Protein AF-A0A8J2AIY0-F1 (afdb_monomer)

Structure (mmCIF, N/CA/C/O backbone):
data_AF-A0A8J2AIY0-F1
#
_entry.id   AF-A0A8J2AIY0-F1
#
loop_
_atom_site.group_PDB
_atom_site.id
_atom_site.type_symbol
_atom_site.label_atom_id
_atom_site.label_alt_id
_atom_site.label_comp_id
_atom_site.label_asym_id
_atom_site.label_entity_id
_atom_site.label_seq_id
_atom_site.pdbx_PDB_ins_code
_atom_site.Cartn_x
_atom_site.Cartn_y
_atom_site.Cartn_z
_atom_site.occupancy
_atom_site.B_iso_or_equiv
_atom_site.auth_seq_id
_atom_site.auth_comp_id
_atom_site.auth_asym_id
_atom_site.auth_atom_id
_atom_site.pdbx_PDB_model_num
ATOM 1 N N . MET A 1 1 ? 32.985 -75.972 -6.608 1.00 43.41 1 MET A N 1
ATOM 2 C CA . MET A 1 1 ? 33.574 -74.713 -6.100 1.00 43.41 1 MET A CA 1
ATOM 3 C C . MET A 1 1 ? 33.118 -73.574 -7.002 1.00 43.41 1 MET A C 1
ATOM 5 O O . MET A 1 1 ? 33.027 -73.795 -8.199 1.00 43.41 1 MET A O 1
ATOM 9 N N . VAL A 1 2 ? 32.890 -72.399 -6.401 1.00 44.28 2 VAL A N 1
ATOM 10 C CA . VAL A 1 2 ? 32.576 -71.080 -6.997 1.00 44.28 2 VAL A CA 1
ATOM 11 C C . VAL A 1 2 ? 31.119 -70.831 -7.421 1.00 44.28 2 VAL A C 1
ATOM 13 O O . VAL A 1 2 ? 30.679 -71.312 -8.455 1.00 44.28 2 VAL A O 1
ATOM 16 N N . SER A 1 3 ? 30.411 -69.999 -6.643 1.00 34.50 3 SER A N 1
ATOM 17 C CA . SER A 1 3 ? 29.589 -68.872 -7.139 1.00 34.50 3 SER A CA 1
ATOM 18 C C . SER A 1 3 ? 29.105 -68.048 -5.929 1.00 34.50 3 SER A C 1
ATOM 20 O O . SER A 1 3 ? 28.276 -68.504 -5.152 1.00 34.50 3 SER A O 1
ATOM 22 N N . ALA A 1 4 ? 29.845 -67.009 -5.534 1.00 47.31 4 ALA A N 1
ATOM 23 C CA . ALA A 1 4 ? 29.603 -65.603 -5.887 1.00 47.31 4 ALA A CA 1
ATOM 24 C C . ALA A 1 4 ? 28.388 -64.983 -5.160 1.00 47.31 4 ALA A C 1
ATOM 26 O O . ALA A 1 4 ? 27.269 -64.937 -5.665 1.00 47.31 4 ALA A O 1
ATOM 27 N N . THR A 1 5 ? 28.639 -64.449 -3.963 1.00 46.16 5 THR A N 1
ATOM 28 C CA . THR A 1 5 ? 27.729 -63.575 -3.213 1.00 46.16 5 THR A CA 1
ATOM 29 C C . THR A 1 5 ? 27.631 -62.208 -3.897 1.00 46.16 5 THR A C 1
ATOM 31 O O . THR A 1 5 ? 28.577 -61.419 -3.890 1.00 46.16 5 THR A O 1
ATOM 34 N N . LYS A 1 6 ? 26.473 -61.899 -4.493 1.00 47.19 6 LYS A N 1
ATOM 35 C CA . LYS A 1 6 ? 26.158 -60.551 -4.988 1.00 47.19 6 LYS A CA 1
ATOM 36 C C . LYS A 1 6 ? 25.891 -59.621 -3.802 1.00 47.19 6 LYS A C 1
ATOM 38 O O . LYS A 1 6 ? 24.901 -59.781 -3.096 1.00 47.19 6 LYS A O 1
ATOM 43 N N . LYS A 1 7 ? 26.770 -58.637 -3.602 1.00 51.12 7 LYS A N 1
ATOM 44 C CA . LYS A 1 7 ? 26.517 -57.484 -2.730 1.00 51.12 7 LYS A CA 1
ATOM 45 C C . LYS A 1 7 ? 25.461 -56.597 -3.394 1.00 51.12 7 LYS A C 1
ATOM 47 O O . LYS A 1 7 ? 25.691 -56.095 -4.492 1.00 51.12 7 LYS A O 1
ATOM 52 N N . LEU A 1 8 ? 24.316 -56.422 -2.740 1.00 44.59 8 LEU A N 1
ATOM 53 C CA . LEU A 1 8 ? 23.310 -55.441 -3.134 1.00 44.59 8 LEU A CA 1
ATOM 54 C C . LEU A 1 8 ? 23.783 -54.059 -2.656 1.00 44.59 8 LEU A C 1
ATOM 56 O O . LEU A 1 8 ? 23.955 -53.841 -1.459 1.00 44.59 8 LEU A O 1
ATOM 60 N N . VAL A 1 9 ? 24.035 -53.147 -3.590 1.00 45.91 9 VAL A N 1
ATOM 61 C CA . VAL A 1 9 ? 24.311 -51.736 -3.300 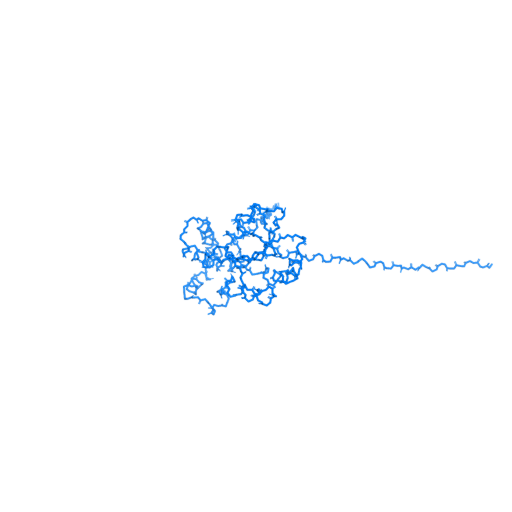1.00 45.91 9 VAL A CA 1
ATOM 62 C C . VAL A 1 9 ? 22.964 -51.023 -3.211 1.00 45.91 9 VAL A C 1
ATOM 64 O O . VAL A 1 9 ? 22.227 -50.977 -4.192 1.00 45.91 9 VAL A O 1
ATOM 67 N N . VAL A 1 10 ? 22.628 -50.491 -2.035 1.00 42.53 10 VAL A N 1
ATOM 68 C CA . VAL A 1 10 ? 21.459 -49.622 -1.849 1.00 42.53 10 VAL A CA 1
ATOM 69 C C . VAL A 1 10 ? 21.849 -48.219 -2.307 1.00 42.53 10 VAL A C 1
ATOM 71 O O . VAL A 1 10 ? 22.627 -47.539 -1.642 1.00 42.53 10 VAL A O 1
ATOM 74 N N . ALA A 1 11 ? 21.337 -47.793 -3.460 1.00 48.00 11 ALA A N 1
ATOM 75 C CA . ALA A 1 11 ? 21.406 -46.403 -3.888 1.00 48.00 11 ALA A CA 1
ATOM 76 C C . ALA A 1 11 ? 20.259 -45.633 -3.219 1.00 48.00 11 ALA A C 1
ATOM 78 O O . ALA A 1 11 ? 19.098 -45.800 -3.584 1.00 48.00 11 ALA A O 1
ATOM 79 N N . ALA A 1 12 ? 20.576 -44.814 -2.216 1.00 49.78 12 ALA A N 1
ATOM 80 C CA . ALA A 1 12 ? 19.629 -43.864 -1.648 1.00 49.78 12 ALA A CA 1
ATOM 81 C C . ALA A 1 12 ? 19.537 -42.646 -2.579 1.00 49.78 12 ALA A C 1
ATOM 83 O O . ALA A 1 12 ? 20.441 -41.812 -2.629 1.00 49.78 12 ALA A O 1
ATOM 84 N N . SER A 1 13 ? 18.461 -42.566 -3.356 1.00 52.53 13 SER A N 1
ATOM 85 C CA . SER A 1 13 ? 18.127 -41.394 -4.162 1.00 52.53 13 SER A CA 1
ATOM 86 C C . SER A 1 13 ? 17.610 -40.290 -3.238 1.00 52.53 13 SER A C 1
ATOM 88 O O . SER A 1 13 ? 16.494 -40.372 -2.732 1.00 52.53 13 SER A O 1
ATOM 90 N N . ALA A 1 14 ? 18.419 -39.259 -2.996 1.00 54.50 14 ALA A N 1
ATOM 91 C CA . ALA A 1 14 ? 17.950 -38.046 -2.340 1.00 54.50 14 ALA A CA 1
ATOM 92 C C . ALA A 1 14 ? 17.051 -37.273 -3.317 1.00 54.50 14 ALA A C 1
ATOM 94 O O . ALA A 1 14 ? 17.535 -36.640 -4.255 1.00 54.50 14 ALA A O 1
ATOM 95 N N . ALA A 1 15 ? 15.736 -37.347 -3.115 1.00 51.09 15 ALA A N 1
ATOM 96 C CA . ALA A 1 15 ? 14.801 -36.433 -3.750 1.00 51.09 15 ALA A CA 1
ATOM 97 C C . ALA A 1 15 ? 14.980 -35.047 -3.112 1.00 51.09 15 ALA A C 1
ATOM 99 O O . ALA A 1 15 ? 14.615 -34.830 -1.957 1.00 51.09 15 ALA A O 1
ATOM 100 N N . LEU A 1 16 ? 15.575 -34.113 -3.856 1.00 49.25 16 LEU A N 1
ATOM 101 C CA . LEU A 1 16 ? 15.538 -32.691 -3.529 1.00 49.25 16 LEU A CA 1
ATOM 102 C C . LEU A 1 16 ? 14.095 -32.216 -3.716 1.00 49.25 16 LEU A C 1
ATOM 104 O O . LEU A 1 16 ? 13.667 -31.933 -4.833 1.00 49.25 16 LEU A O 1
ATOM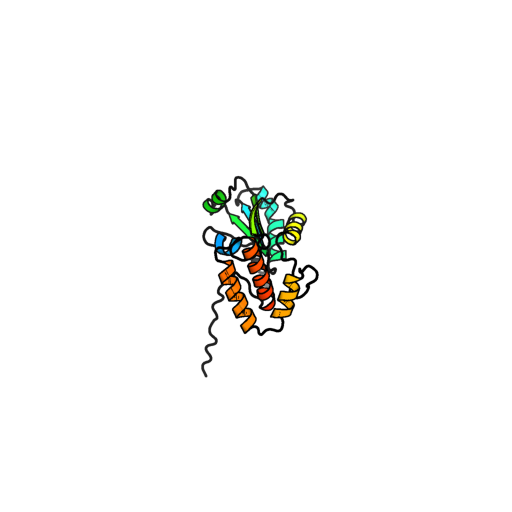 108 N N . ALA A 1 17 ? 13.333 -32.164 -2.624 1.00 49.56 17 ALA A N 1
ATOM 109 C CA . ALA A 1 17 ? 12.074 -31.440 -2.597 1.00 49.56 17 ALA A CA 1
ATOM 110 C C . ALA A 1 17 ? 12.389 -29.957 -2.831 1.00 49.56 17 ALA A C 1
ATOM 112 O O . ALA A 1 17 ? 12.989 -29.294 -1.984 1.00 49.56 17 ALA A O 1
ATOM 113 N N . SER A 1 18 ? 12.033 -29.444 -4.007 1.00 47.66 18 SER A N 1
ATOM 114 C CA . SER A 1 18 ? 12.018 -28.011 -4.264 1.00 47.66 18 SER A CA 1
ATOM 115 C C . SER A 1 18 ? 11.031 -27.372 -3.293 1.00 47.66 18 SER A C 1
ATOM 117 O O . SER A 1 18 ? 9.820 -27.538 -3.439 1.00 47.66 18 SER A O 1
ATOM 119 N N . LEU A 1 19 ? 11.547 -26.655 -2.296 1.00 46.84 19 LEU A N 1
ATOM 120 C CA . LEU A 1 19 ? 10.766 -25.704 -1.518 1.00 46.84 19 LEU A CA 1
ATOM 121 C C . LEU A 1 19 ? 10.363 -24.586 -2.481 1.00 46.84 19 LEU A C 1
ATOM 123 O O . LEU A 1 19 ? 11.122 -23.648 -2.714 1.00 46.84 19 LEU A O 1
ATOM 127 N N . ALA A 1 20 ? 9.198 -24.726 -3.106 1.00 45.56 20 ALA A N 1
ATOM 128 C CA . ALA A 1 20 ? 8.522 -23.593 -3.702 1.00 45.56 20 ALA A CA 1
ATOM 129 C C . ALA A 1 20 ? 8.143 -22.671 -2.539 1.00 45.56 20 ALA A C 1
ATOM 131 O O . ALA A 1 20 ? 7.208 -22.957 -1.791 1.00 45.56 20 ALA A O 1
ATOM 132 N N . SER A 1 21 ? 8.932 -21.620 -2.324 1.00 46.06 21 SER A N 1
ATOM 133 C CA . SER A 1 21 ? 8.530 -20.514 -1.464 1.00 46.06 21 SER A CA 1
ATOM 134 C C . SER A 1 21 ? 7.188 -20.005 -1.980 1.00 46.06 21 SER A C 1
ATOM 136 O O . SER A 1 21 ? 7.061 -19.742 -3.175 1.00 46.06 21 SER A O 1
ATOM 138 N N . ALA A 1 22 ? 6.185 -19.915 -1.106 1.00 55.12 22 ALA A N 1
ATOM 139 C CA . ALA A 1 22 ? 4.960 -19.200 -1.431 1.00 55.12 22 ALA A CA 1
ATOM 140 C C . ALA A 1 22 ? 5.354 -17.797 -1.914 1.00 55.12 22 ALA A C 1
ATOM 142 O O . ALA A 1 22 ? 6.121 -17.118 -1.230 1.00 55.12 22 ALA A O 1
ATOM 143 N N . ASP A 1 23 ? 4.910 -17.410 -3.110 1.00 78.06 23 ASP A N 1
ATOM 144 C CA . ASP A 1 23 ? 5.199 -16.086 -3.649 1.00 78.06 23 ASP A CA 1
ATOM 145 C C . ASP A 1 23 ? 4.463 -15.056 -2.780 1.00 78.06 23 ASP A C 1
ATOM 147 O O . ASP A 1 23 ? 3.233 -15.005 -2.768 1.00 78.06 23 ASP A O 1
ATOM 151 N N . SER A 1 24 ? 5.209 -14.308 -1.962 1.00 91.25 24 SER A N 1
ATOM 152 C CA . SER A 1 24 ? 4.646 -13.289 -1.065 1.00 91.25 24 SER A CA 1
ATOM 153 C C . SER A 1 24 ? 4.208 -12.032 -1.824 1.00 91.25 24 SER A C 1
ATOM 155 O O . SER A 1 24 ? 3.567 -11.156 -1.239 1.00 91.25 24 SER A O 1
ATOM 157 N N . VAL A 1 25 ? 4.566 -11.908 -3.108 1.00 95.19 25 VAL A N 1
ATOM 158 C CA . VAL A 1 25 ? 4.174 -10.782 -3.957 1.00 95.19 25 VAL A CA 1
ATOM 159 C C . VAL A 1 25 ? 2.740 -10.988 -4.435 1.00 95.19 25 VAL A C 1
ATOM 161 O O . VAL A 1 25 ? 2.407 -11.997 -5.050 1.00 95.19 25 VAL A O 1
ATOM 164 N N . ALA A 1 26 ? 1.877 -10.001 -4.202 1.00 95.12 26 ALA A N 1
ATOM 165 C CA . ALA A 1 26 ? 0.532 -10.035 -4.761 1.00 95.12 26 ALA A CA 1
ATOM 166 C C . ALA A 1 26 ? 0.559 -9.699 -6.261 1.00 95.12 26 ALA A C 1
ATOM 168 O O . ALA A 1 26 ? 0.996 -8.615 -6.653 1.00 95.12 26 ALA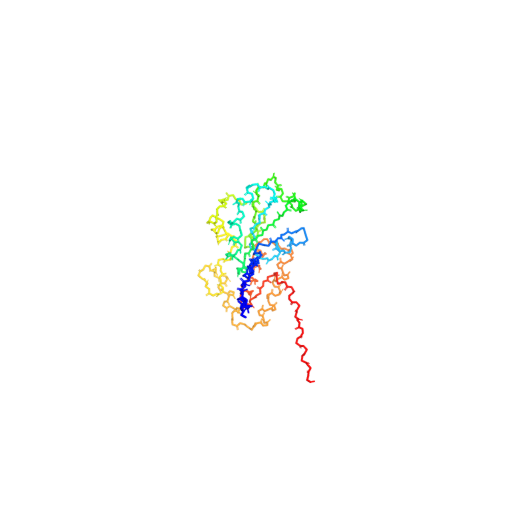 A O 1
ATOM 169 N N . HIS A 1 27 ? 0.051 -10.601 -7.098 1.00 96.50 27 HIS A N 1
ATOM 170 C CA . HIS A 1 27 ? -0.066 -10.370 -8.537 1.00 96.50 27 HIS A CA 1
ATOM 171 C C . HIS A 1 27 ? -1.411 -9.720 -8.864 1.00 96.50 27 HIS A C 1
ATOM 173 O O . HIS A 1 27 ? -2.482 -10.317 -8.710 1.00 96.50 27 HIS A O 1
ATOM 179 N N . LEU A 1 28 ? -1.358 -8.472 -9.316 1.00 96.44 28 LEU A N 1
ATOM 180 C CA . LEU A 1 28 ? -2.536 -7.690 -9.646 1.00 96.44 28 LEU A CA 1
ATOM 181 C C . LEU A 1 28 ? -2.867 -7.813 -11.134 1.00 96.44 28 LEU A C 1
ATOM 183 O O . LEU A 1 28 ? -2.022 -7.656 -12.012 1.00 96.44 28 LEU A O 1
ATOM 187 N N . THR A 1 29 ? -4.147 -8.031 -11.385 1.00 96.31 29 THR A N 1
ATOM 188 C CA . THR A 1 29 ? -4.800 -8.156 -12.685 1.00 96.31 29 THR A CA 1
ATOM 189 C C . THR A 1 29 ? -5.881 -7.095 -12.809 1.00 96.31 29 THR A C 1
ATOM 191 O O . THR A 1 29 ? -6.314 -6.504 -11.814 1.00 96.31 29 THR A O 1
ATOM 194 N N . GLN A 1 30 ? -6.409 -6.886 -14.012 1.00 93.69 30 GLN A N 1
ATOM 195 C CA . GLN A 1 30 ? -7.549 -5.996 -14.213 1.00 93.69 30 GLN A CA 1
ATOM 196 C C . GLN A 1 30 ? -8.744 -6.335 -13.299 1.00 93.69 30 GLN A C 1
ATOM 198 O O . GLN A 1 30 ? -9.456 -5.427 -12.863 1.00 93.69 30 GLN A O 1
ATOM 203 N N . ALA A 1 31 ? -8.948 -7.616 -12.977 1.00 93.56 31 ALA A N 1
ATOM 204 C CA . ALA A 1 31 ? -10.077 -8.081 -12.176 1.00 93.56 31 ALA A CA 1
ATOM 205 C C . ALA A 1 31 ? -9.932 -7.780 -10.674 1.00 93.56 31 ALA A C 1
ATOM 207 O O . ALA A 1 31 ? -10.921 -7.428 -10.026 1.00 93.56 31 ALA A O 1
ATOM 208 N N . ASN A 1 32 ? -8.725 -7.894 -10.107 1.00 93.81 32 ASN A N 1
ATOM 209 C CA . ASN A 1 32 ? -8.514 -7.740 -8.661 1.00 93.81 32 ASN A CA 1
ATOM 210 C C . ASN A 1 32 ? -7.885 -6.398 -8.254 1.00 93.81 32 ASN A C 1
ATOM 212 O O . ASN A 1 32 ? -7.997 -6.030 -7.084 1.00 93.81 32 ASN A O 1
ATOM 216 N N . PHE A 1 33 ? -7.308 -5.627 -9.187 1.00 93.31 33 PHE A N 1
ATOM 217 C CA . PHE A 1 33 ? -6.559 -4.401 -8.884 1.00 93.31 33 PHE A CA 1
ATOM 218 C C . PHE A 1 33 ? -7.341 -3.442 -7.981 1.00 93.31 33 PHE A C 1
ATOM 220 O O . PHE A 1 33 ? -6.843 -2.952 -6.969 1.00 93.31 33 PHE A O 1
ATOM 227 N N . GLU A 1 34 ? -8.602 -3.181 -8.323 1.00 89.06 34 GLU A N 1
ATOM 228 C CA . GLU A 1 34 ? -9.435 -2.249 -7.565 1.00 89.06 34 GLU A CA 1
ATOM 229 C C . GLU A 1 34 ? -9.733 -2.769 -6.149 1.00 89.06 34 GLU A C 1
ATOM 231 O O . GLU A 1 34 ? -9.723 -1.996 -5.192 1.00 89.06 34 GLU A O 1
ATOM 236 N N . LYS A 1 35 ? -9.979 -4.077 -6.001 1.00 89.19 35 LYS A N 1
ATOM 237 C CA . LYS A 1 35 ? -10.275 -4.717 -4.711 1.00 89.19 35 LYS A CA 1
ATOM 238 C C . LYS A 1 35 ? -9.039 -4.721 -3.810 1.00 89.19 35 LYS A C 1
ATOM 240 O O . LYS A 1 35 ? -9.127 -4.307 -2.656 1.00 89.19 35 LYS A O 1
ATOM 245 N N . GLU A 1 36 ? -7.905 -5.163 -4.339 1.00 89.69 36 GLU A N 1
ATOM 246 C CA . GLU A 1 36 ? -6.700 -5.449 -3.558 1.00 89.69 36 GLU A CA 1
ATOM 247 C C . GLU A 1 36 ? -5.801 -4.225 -3.367 1.00 89.69 36 GLU A C 1
ATOM 249 O O . GLU A 1 36 ? -5.332 -3.984 -2.259 1.00 89.69 36 GLU A O 1
ATOM 254 N N . ALA A 1 37 ? -5.596 -3.397 -4.393 1.00 89.38 37 ALA A N 1
ATOM 255 C CA . ALA A 1 37 ? -4.708 -2.240 -4.275 1.00 89.38 37 ALA A CA 1
ATOM 256 C C . ALA A 1 37 ? -5.422 -0.981 -3.768 1.00 89.38 37 ALA A C 1
ATOM 258 O O . ALA A 1 37 ? -4.848 -0.225 -2.990 1.00 89.38 37 ALA A O 1
ATOM 259 N N . MET A 1 38 ? -6.666 -0.743 -4.200 1.00 84.56 38 MET A N 1
ATOM 260 C CA . MET A 1 38 ? -7.347 0.544 -3.968 1.00 84.56 38 MET A CA 1
ATOM 261 C C . MET A 1 38 ? -8.372 0.505 -2.830 1.00 84.56 38 MET A C 1
ATOM 263 O O . MET A 1 38 ? -8.622 1.520 -2.175 1.00 84.56 38 MET A O 1
ATOM 267 N N . LYS A 1 39 ? -9.004 -0.652 -2.608 1.00 84.00 39 LYS A N 1
ATOM 268 C CA . LYS A 1 39 ? -10.109 -0.829 -1.650 1.00 84.00 39 LYS A CA 1
ATOM 269 C C . LYS A 1 39 ? -9.750 -1.685 -0.440 1.00 84.00 39 LYS A C 1
ATOM 271 O O . LYS A 1 39 ? -10.593 -1.869 0.433 1.00 84.00 39 LYS A O 1
ATOM 276 N N . SER A 1 40 ? -8.508 -2.149 -0.352 1.00 85.31 40 SER A N 1
ATOM 277 C CA . SER A 1 40 ? -8.030 -2.970 0.760 1.00 85.31 40 SER A CA 1
ATOM 278 C C . SER A 1 40 ? -7.839 -2.225 2.069 1.00 85.31 40 SER A C 1
ATOM 280 O O . SER A 1 40 ? -7.670 -2.853 3.110 1.00 85.31 40 SER A O 1
ATOM 282 N N . GLY A 1 41 ? -7.813 -0.892 2.020 1.00 83.00 41 GLY A N 1
ATOM 283 C CA . GLY A 1 41 ? -7.428 -0.073 3.164 1.00 83.00 41 GLY A CA 1
ATOM 284 C C . GLY A 1 41 ? -5.944 -0.193 3.530 1.00 83.00 41 GLY A C 1
ATOM 285 O O . GLY A 1 41 ? -5.538 0.411 4.518 1.00 83.00 41 GLY A O 1
ATOM 286 N N . LYS A 1 42 ? -5.142 -0.925 2.744 1.00 89.38 42 LYS A N 1
ATOM 287 C CA . LYS A 1 42 ? -3.692 -1.060 2.915 1.00 89.38 42 LYS A CA 1
ATOM 288 C C . LYS A 1 42 ? -2.954 -0.004 2.101 1.00 89.38 42 LYS A C 1
ATOM 290 O O . LYS A 1 42 ? -3.385 0.341 1.002 1.00 89.38 42 LYS A O 1
ATOM 295 N N . GLY A 1 43 ? -1.827 0.487 2.603 1.00 92.69 43 GLY A N 1
ATOM 296 C CA . GLY A 1 43 ? -0.847 1.171 1.770 1.00 92.69 43 GLY A CA 1
ATOM 297 C C . GLY A 1 43 ? -0.221 0.173 0.795 1.00 92.69 43 GLY A C 1
ATOM 298 O O . GLY A 1 43 ? 0.265 -0.870 1.218 1.00 92.69 43 GLY A O 1
ATOM 299 N N . ALA A 1 44 ? -0.236 0.465 -0.502 1.00 95.50 44 ALA A N 1
ATOM 300 C CA . ALA A 1 44 ? 0.284 -0.436 -1.526 1.00 95.50 44 ALA A CA 1
ATOM 301 C C . ALA A 1 44 ? 1.531 0.142 -2.196 1.00 95.50 44 ALA A C 1
ATOM 303 O O . ALA A 1 44 ? 1.548 1.322 -2.546 1.00 95.50 44 ALA A O 1
ATOM 304 N N . LEU A 1 45 ? 2.544 -0.691 -2.429 1.00 97.56 45 LEU A N 1
ATOM 305 C CA . LEU A 1 45 ? 3.659 -0.404 -3.327 1.00 97.56 45 LEU A CA 1
ATOM 306 C C . LEU A 1 45 ? 3.611 -1.402 -4.487 1.00 97.56 45 LEU A C 1
ATOM 308 O O . LEU A 1 45 ? 3.663 -2.612 -4.274 1.00 97.56 45 LEU A O 1
ATOM 312 N N . ILE A 1 46 ? 3.481 -0.890 -5.709 1.00 97.94 46 ILE A N 1
ATOM 313 C CA . ILE A 1 46 ? 3.153 -1.679 -6.898 1.00 97.94 46 ILE A CA 1
ATOM 314 C C . ILE A 1 46 ? 4.256 -1.530 -7.942 1.00 97.94 46 ILE A C 1
ATOM 316 O O . ILE A 1 46 ? 4.597 -0.413 -8.346 1.00 97.94 46 ILE A O 1
ATOM 320 N N . LYS A 1 47 ? 4.790 -2.662 -8.405 1.00 97.88 47 LYS A N 1
ATOM 321 C CA . LYS A 1 47 ? 5.769 -2.748 -9.494 1.00 97.88 47 LYS A CA 1
ATOM 322 C C . LYS A 1 47 ? 5.072 -3.094 -10.805 1.00 97.88 47 LYS A C 1
ATOM 324 O O . LYS A 1 47 ? 4.615 -4.213 -10.994 1.00 97.88 47 LYS A O 1
ATOM 329 N N . PHE A 1 48 ? 5.078 -2.166 -11.750 1.00 98.19 48 PHE A N 1
ATOM 330 C CA . PHE A 1 48 ? 4.660 -2.411 -13.128 1.00 98.19 48 PHE A CA 1
ATOM 331 C C . PHE A 1 48 ? 5.869 -2.874 -13.941 1.00 98.19 48 PHE A C 1
ATOM 333 O O . PHE A 1 48 ? 6.891 -2.174 -13.990 1.00 98.19 48 PHE A O 1
ATOM 340 N N . PHE A 1 49 ? 5.790 -4.063 -14.536 1.00 98.00 49 PHE A N 1
ATOM 341 C CA . PHE A 1 49 ? 6.942 -4.713 -15.159 1.00 98.00 49 PHE A CA 1
ATOM 342 C C . PHE A 1 49 ? 6.599 -5.452 -16.455 1.00 98.00 49 PHE A C 1
ATOM 344 O O . PHE A 1 49 ? 5.440 -5.610 -16.819 1.00 98.00 49 PHE A O 1
ATOM 351 N N . ALA A 1 50 ? 7.652 -5.916 -17.131 1.00 97.06 50 ALA A N 1
ATOM 352 C CA . ALA A 1 50 ? 7.575 -6.908 -18.194 1.00 97.06 50 ALA A CA 1
ATOM 353 C C . ALA A 1 50 ? 8.615 -8.016 -17.931 1.00 97.06 50 ALA A C 1
ATOM 355 O O . ALA A 1 50 ? 9.741 -7.702 -17.517 1.00 97.06 50 ALA A O 1
ATOM 356 N N . PRO A 1 51 ? 8.304 -9.300 -18.186 1.00 94.31 51 PRO A N 1
ATOM 357 C CA . PRO A 1 51 ? 9.136 -10.437 -17.777 1.00 94.31 51 PRO A CA 1
ATOM 358 C C . PRO A 1 51 ? 10.489 -10.503 -18.499 1.00 94.31 51 PRO A C 1
ATOM 360 O O . PRO A 1 51 ? 11.455 -11.078 -17.995 1.00 94.31 51 PRO A O 1
ATOM 363 N N . TRP A 1 52 ? 10.601 -9.888 -19.676 1.00 93.81 52 TRP A N 1
ATOM 364 C CA . TRP A 1 52 ? 11.837 -9.821 -20.457 1.00 93.81 52 TRP A CA 1
ATOM 365 C C . TRP A 1 52 ? 12.741 -8.637 -20.077 1.00 93.81 52 TRP A C 1
ATOM 367 O O . TRP A 1 52 ? 13.906 -8.618 -20.473 1.00 93.81 52 TRP A O 1
ATOM 377 N N . CYS A 1 53 ? 12.262 -7.672 -19.287 1.00 95.44 53 CYS A N 1
ATOM 378 C CA . CYS A 1 53 ? 13.015 -6.462 -18.957 1.00 95.44 53 CYS A CA 1
ATOM 379 C C . CYS A 1 53 ? 14.184 -6.749 -17.996 1.00 95.44 53 CYS A C 1
ATOM 381 O O . CYS A 1 53 ? 13.990 -7.210 -16.869 1.00 95.44 53 CYS A O 1
ATOM 383 N N . GLY A 1 54 ? 15.410 -6.418 -18.415 1.00 95.94 54 GLY A N 1
ATOM 384 C CA . GLY A 1 54 ? 16.623 -6.618 -17.611 1.00 95.94 54 GLY A CA 1
ATOM 385 C C . GLY A 1 54 ? 16.606 -5.870 -16.272 1.00 95.94 54 GLY A C 1
ATOM 386 O O . GLY A 1 54 ? 16.936 -6.453 -15.242 1.00 95.94 54 GLY A O 1
ATOM 387 N N . HIS A 1 55 ? 16.142 -4.615 -16.252 1.00 95.06 55 HIS A N 1
ATOM 388 C CA . HIS A 1 55 ? 16.032 -3.833 -15.014 1.00 95.06 55 HIS A CA 1
ATOM 389 C C . HIS A 1 55 ? 14.980 -4.395 -14.045 1.00 95.06 55 HIS A C 1
ATOM 391 O O . HIS A 1 55 ? 15.163 -4.317 -12.833 1.00 95.06 55 HIS A O 1
ATOM 397 N N . CYS A 1 56 ? 13.899 -4.997 -14.554 1.00 95.75 56 CYS A N 1
ATOM 398 C CA . CYS A 1 56 ? 12.912 -5.683 -13.717 1.00 95.75 56 CYS A CA 1
ATOM 399 C C . CYS A 1 56 ? 13.511 -6.931 -13.065 1.00 95.75 56 CYS A C 1
ATOM 401 O O . CYS A 1 56 ? 13.337 -7.141 -11.867 1.00 95.75 56 CYS A O 1
ATOM 403 N N . LYS A 1 57 ? 14.267 -7.724 -13.835 1.00 95.69 57 LYS A N 1
ATOM 404 C CA . LYS A 1 57 ? 14.970 -8.905 -13.315 1.00 95.69 57 LYS A CA 1
ATOM 405 C C . LYS A 1 57 ? 15.987 -8.533 -12.237 1.00 95.69 57 LYS A C 1
ATOM 407 O O . LYS A 1 57 ? 16.077 -9.234 -11.240 1.00 95.69 57 LYS A O 1
ATOM 412 N N . ALA A 1 58 ? 16.700 -7.419 -12.410 1.00 96.12 58 ALA A N 1
ATOM 413 C CA . ALA A 1 58 ? 17.648 -6.919 -11.414 1.00 96.12 58 ALA A CA 1
ATOM 414 C C . ALA A 1 58 ? 16.967 -6.463 -10.108 1.00 96.12 58 ALA A C 1
ATOM 416 O O . ALA A 1 58 ? 17.531 -6.645 -9.035 1.00 96.12 58 ALA A O 1
ATOM 417 N N . LEU A 1 59 ? 15.755 -5.900 -10.188 1.00 96.50 59 LEU A N 1
ATOM 418 C CA . LEU A 1 59 ? 14.977 -5.466 -9.022 1.00 96.50 59 LEU A CA 1
ATOM 419 C C . LEU A 1 59 ? 14.322 -6.630 -8.262 1.00 96.50 59 LEU A C 1
ATOM 421 O O . LEU A 1 59 ? 14.108 -6.531 -7.055 1.00 96.50 59 LEU A O 1
ATOM 425 N N . ARG A 1 60 ? 13.994 -7.727 -8.953 1.00 94.94 60 ARG A N 1
ATOM 426 C CA . ARG A 1 60 ? 13.223 -8.848 -8.397 1.00 94.94 60 ARG A CA 1
ATOM 427 C C . ARG A 1 60 ? 13.729 -9.352 -7.033 1.00 94.94 60 ARG A C 1
ATOM 429 O O . ARG A 1 60 ? 12.902 -9.426 -6.137 1.00 94.94 60 ARG A O 1
ATOM 436 N N . PRO A 1 61 ? 15.033 -9.608 -6.799 1.00 95.44 61 PRO A N 1
ATOM 437 C CA . PRO A 1 61 ? 15.482 -10.119 -5.500 1.00 95.44 61 PRO A CA 1
ATOM 438 C C . PRO A 1 61 ? 15.164 -9.184 -4.326 1.00 95.44 61 PRO A C 1
ATOM 440 O O . PRO A 1 61 ? 14.782 -9.643 -3.254 1.00 95.44 61 PRO A O 1
ATOM 443 N N . ALA A 1 62 ? 15.296 -7.868 -4.526 1.00 96.19 62 ALA A N 1
ATOM 444 C CA . ALA A 1 62 ? 14.939 -6.884 -3.507 1.00 96.19 62 ALA A CA 1
ATOM 445 C C . ALA A 1 62 ? 13.417 -6.780 -3.332 1.00 96.19 62 ALA A C 1
ATOM 447 O O . ALA A 1 62 ? 12.944 -6.585 -2.216 1.00 96.19 62 ALA A O 1
ATOM 448 N N . TRP A 1 63 ? 12.658 -6.934 -4.420 1.00 97.44 63 TRP A N 1
ATOM 449 C CA . TRP A 1 63 ? 11.197 -6.899 -4.405 1.00 97.44 63 TRP A CA 1
ATOM 450 C C . TRP A 1 63 ? 10.584 -8.090 -3.666 1.00 97.44 63 TRP A C 1
ATOM 452 O O . TRP A 1 63 ? 9.730 -7.900 -2.806 1.00 97.44 63 TRP A O 1
ATOM 462 N N . ASP A 1 64 ? 11.056 -9.298 -3.968 1.00 95.94 64 ASP A N 1
ATOM 463 C CA . ASP A 1 64 ? 10.564 -10.539 -3.369 1.00 95.94 64 ASP A CA 1
ATOM 464 C C . ASP A 1 64 ? 10.871 -10.535 -1.861 1.00 95.94 64 ASP A C 1
ATOM 466 O O . ASP A 1 64 ? 9.991 -10.782 -1.038 1.00 95.94 64 ASP A O 1
ATOM 470 N N . LYS A 1 65 ? 12.087 -10.107 -1.481 1.00 95.62 65 LYS A N 1
ATOM 471 C CA . LYS A 1 65 ? 12.453 -9.910 -0.073 1.00 95.62 65 LYS A CA 1
ATOM 472 C C . LYS A 1 65 ? 11.568 -8.874 0.626 1.00 95.62 65 LYS A C 1
ATOM 474 O O . LYS A 1 65 ? 11.165 -9.088 1.765 1.00 95.62 65 LYS A O 1
ATOM 479 N N . LEU A 1 66 ? 11.277 -7.752 -0.032 1.00 96.62 66 LEU A N 1
ATOM 480 C CA . LEU A 1 66 ? 10.398 -6.727 0.525 1.00 96.62 66 LEU A CA 1
ATOM 481 C C . LEU A 1 66 ? 8.996 -7.294 0.780 1.00 96.62 66 LEU A C 1
ATOM 483 O O . LEU A 1 66 ? 8.432 -7.071 1.845 1.00 96.62 66 LEU A O 1
ATOM 487 N N . ALA A 1 67 ? 8.441 -8.046 -0.170 1.00 96.44 67 ALA A N 1
ATOM 488 C CA . ALA A 1 67 ? 7.146 -8.689 0.009 1.00 96.44 67 ALA A CA 1
ATOM 489 C C . ALA A 1 67 ? 7.160 -9.676 1.185 1.00 96.44 67 ALA A C 1
ATOM 491 O O . ALA A 1 67 ? 6.251 -9.650 2.013 1.00 96.44 67 ALA A O 1
ATOM 492 N N . ASP A 1 68 ? 8.221 -10.473 1.324 1.00 95.06 68 ASP A N 1
ATOM 493 C CA . ASP A 1 68 ? 8.401 -11.376 2.464 1.00 95.06 68 ASP A CA 1
ATOM 494 C C . ASP A 1 68 ? 8.459 -10.650 3.814 1.00 95.06 68 ASP A C 1
ATOM 496 O O . ASP A 1 68 ? 7.850 -11.112 4.782 1.00 95.06 68 ASP A O 1
ATOM 500 N N . ASP A 1 69 ? 9.166 -9.520 3.882 1.00 93.50 69 ASP A N 1
ATOM 501 C CA . ASP A 1 69 ? 9.330 -8.739 5.112 1.00 93.50 69 ASP A CA 1
ATOM 502 C C . ASP A 1 69 ? 7.996 -8.097 5.568 1.00 93.50 69 ASP A C 1
ATOM 504 O O . ASP A 1 69 ? 7.799 -7.882 6.765 1.00 93.50 69 ASP A O 1
ATOM 508 N N . PHE A 1 70 ? 7.057 -7.839 4.643 1.00 92.56 70 PHE A N 1
ATOM 509 C CA . PHE A 1 70 ? 5.762 -7.192 4.919 1.00 92.56 70 PHE A CA 1
ATOM 510 C C . PHE A 1 70 ? 4.530 -8.099 4.778 1.00 92.56 70 PHE A C 1
ATOM 512 O O . PHE A 1 70 ? 3.417 -7.638 5.017 1.00 92.56 70 PHE A O 1
ATOM 519 N N . LYS A 1 71 ? 4.678 -9.388 4.454 1.00 88.81 71 LYS A N 1
ATOM 520 C CA . LYS A 1 71 ? 3.533 -10.294 4.211 1.00 88.81 71 LYS A CA 1
ATOM 521 C C . LYS A 1 71 ? 2.547 -10.419 5.376 1.00 88.81 71 LYS A C 1
ATOM 523 O O . LYS A 1 71 ? 1.363 -10.658 5.163 1.00 88.81 71 LYS A O 1
ATOM 528 N N . ASN A 1 72 ? 3.040 -10.253 6.604 1.00 84.81 72 ASN A N 1
ATOM 529 C CA . ASN A 1 72 ? 2.240 -10.327 7.828 1.00 84.81 72 ASN A CA 1
ATOM 530 C C . ASN A 1 72 ? 1.790 -8.945 8.331 1.00 84.81 72 ASN A C 1
ATOM 532 O O . ASN A 1 72 ? 1.141 -8.864 9.373 1.00 84.81 72 ASN A O 1
ATOM 536 N N . ASP A 1 73 ? 2.150 -7.862 7.637 1.00 84.31 73 ASP A N 1
ATOM 537 C CA . ASP A 1 73 ? 1.720 -6.515 7.992 1.00 84.31 73 ASP A CA 1
ATOM 538 C C . ASP A 1 73 ? 0.298 -6.274 7.444 1.00 84.31 73 ASP A C 1
ATOM 540 O O . ASP A 1 73 ? 0.083 -6.256 6.226 1.00 84.31 73 ASP A O 1
ATOM 544 N N . PRO A 1 74 ? -0.713 -6.084 8.313 1.00 81.00 74 PRO A N 1
ATOM 545 C CA . PRO A 1 74 ? -2.091 -5.908 7.870 1.00 81.00 74 PRO A CA 1
ATOM 546 C C . PRO A 1 74 ? -2.324 -4.565 7.166 1.00 81.00 74 PRO A C 1
ATOM 548 O O . PRO A 1 74 ? -3.373 -4.398 6.545 1.00 81.00 74 PRO A O 1
ATOM 551 N N . SER A 1 75 ? -1.376 -3.626 7.254 1.00 85.69 75 SER A N 1
ATOM 552 C CA . SER A 1 75 ? -1.465 -2.275 6.700 1.00 85.69 75 SER A CA 1
ATOM 553 C C . SER A 1 75 ? -0.745 -2.102 5.363 1.00 85.69 75 SER A C 1
ATOM 555 O O . SER A 1 75 ? -0.959 -1.084 4.709 1.00 85.69 75 SER A O 1
ATOM 557 N N . VAL A 1 76 ? 0.054 -3.080 4.920 1.00 91.75 76 VAL A N 1
ATOM 558 C CA . VAL A 1 76 ? 0.889 -2.971 3.713 1.00 91.75 76 VAL A CA 1
ATOM 559 C C . VAL A 1 76 ? 0.537 -4.037 2.675 1.00 91.75 76 VAL A C 1
ATOM 561 O O . VAL A 1 76 ? 0.234 -5.184 2.997 1.00 91.75 76 VAL A O 1
ATOM 564 N N . LEU A 1 77 ? 0.595 -3.653 1.402 1.00 94.69 77 LEU A N 1
ATOM 565 C CA . LEU A 1 77 ? 0.546 -4.544 0.249 1.00 94.69 77 LEU A CA 1
ATOM 566 C C . LEU A 1 77 ? 1.770 -4.306 -0.644 1.00 94.69 77 LEU A C 1
ATOM 568 O O . LEU A 1 77 ? 1.971 -3.198 -1.141 1.00 94.69 77 LEU A O 1
ATOM 572 N N . ILE A 1 78 ? 2.554 -5.353 -0.893 1.00 97.31 78 ILE A N 1
ATOM 573 C CA . ILE A 1 78 ? 3.605 -5.347 -1.916 1.00 97.31 78 ILE A CA 1
ATOM 574 C C . ILE A 1 78 ? 3.105 -6.167 -3.099 1.00 97.31 78 ILE A C 1
ATOM 576 O O . ILE A 1 78 ? 2.762 -7.338 -2.945 1.00 97.31 78 ILE A O 1
ATOM 580 N N . ALA A 1 79 ? 3.025 -5.538 -4.268 1.00 97.44 79 ALA A N 1
ATOM 581 C CA . ALA A 1 79 ? 2.342 -6.119 -5.414 1.00 97.44 79 ALA A CA 1
ATOM 582 C C . ALA A 1 79 ? 3.052 -5.847 -6.738 1.00 97.44 79 ALA A C 1
ATOM 584 O O . ALA A 1 79 ? 3.866 -4.929 -6.854 1.00 97.44 79 ALA A O 1
ATOM 585 N N . ASP A 1 80 ? 2.715 -6.603 -7.772 1.00 97.69 80 ASP A N 1
ATOM 586 C CA . ASP A 1 80 ? 3.147 -6.309 -9.128 1.00 97.69 80 ASP A CA 1
ATOM 587 C C . ASP A 1 80 ? 2.058 -6.510 -10.181 1.00 97.69 80 ASP A C 1
ATOM 589 O O . ASP A 1 80 ? 1.000 -7.073 -9.923 1.00 97.69 80 ASP A O 1
ATOM 593 N N . VAL A 1 81 ? 2.300 -5.931 -11.356 1.00 98.12 81 VAL A N 1
ATOM 594 C CA . VAL A 1 81 ? 1.434 -6.012 -12.534 1.00 98.12 81 VAL A CA 1
ATOM 595 C C . VAL A 1 81 ? 2.323 -6.320 -13.732 1.00 98.12 81 VAL A C 1
ATOM 597 O O . VAL A 1 81 ? 3.222 -5.532 -14.056 1.00 98.12 81 VAL A O 1
ATOM 600 N N . ASP A 1 82 ? 2.070 -7.447 -14.395 1.00 97.81 82 ASP A N 1
ATOM 601 C CA . ASP A 1 82 ? 2.707 -7.771 -15.671 1.00 97.81 82 ASP A CA 1
ATOM 602 C C . ASP A 1 82 ? 1.994 -7.024 -16.801 1.00 97.81 82 ASP A C 1
ATOM 604 O O . ASP A 1 82 ? 0.922 -7.413 -17.262 1.00 97.81 82 ASP A O 1
ATOM 608 N N . CYS A 1 83 ? 2.614 -5.952 -17.283 1.00 97.56 83 CYS A N 1
ATOM 609 C CA . CYS A 1 83 ? 2.059 -5.109 -18.335 1.00 97.56 83 CYS A CA 1
ATOM 610 C C . CYS A 1 83 ? 2.069 -5.753 -19.726 1.00 97.56 83 CYS A C 1
ATOM 612 O O . CYS A 1 83 ? 1.544 -5.165 -20.666 1.00 97.56 83 CYS A O 1
ATOM 614 N N . THR A 1 84 ? 2.668 -6.937 -19.890 1.00 96.19 84 THR A N 1
ATOM 615 C CA . THR A 1 84 ? 2.556 -7.704 -21.140 1.00 96.19 84 THR A CA 1
ATOM 616 C C . THR A 1 84 ? 1.249 -8.483 -21.235 1.00 96.19 84 THR A C 1
ATOM 618 O O . THR A 1 84 ? 0.846 -8.853 -22.335 1.00 96.19 84 THR A O 1
ATOM 621 N N . VAL A 1 85 ? 0.583 -8.692 -20.097 1.00 97.06 85 VAL A N 1
ATOM 622 C CA . VAL A 1 85 ? -0.727 -9.343 -19.992 1.00 97.06 85 VAL A CA 1
ATOM 623 C C . VAL A 1 85 ? -1.803 -8.307 -19.659 1.00 97.06 85 VAL A C 1
ATOM 625 O O . VAL A 1 85 ? -2.835 -8.244 -20.318 1.00 97.06 85 VAL A O 1
ATOM 628 N N . GLU A 1 86 ? -1.526 -7.436 -18.689 1.00 96.88 86 GLU A N 1
ATOM 629 C CA . GLU A 1 86 ? -2.457 -6.457 -18.115 1.00 96.88 86 GLU A CA 1
ATOM 630 C C . GLU A 1 86 ? -2.230 -5.042 -18.683 1.00 96.88 86 GLU A C 1
ATOM 632 O O . GLU A 1 86 ? -2.208 -4.043 -17.959 1.00 96.88 86 GLU A 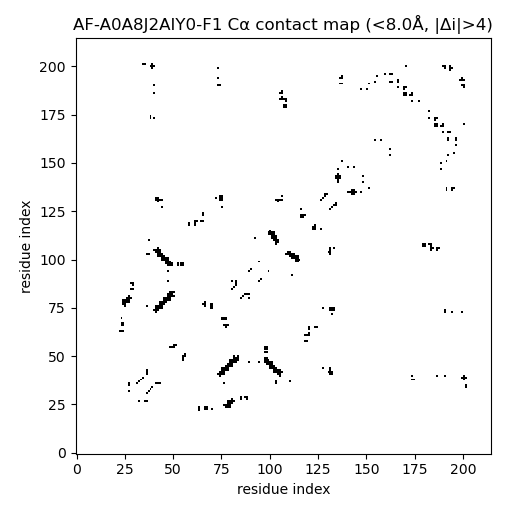O 1
ATOM 637 N N . ASP A 1 87 ? -2.038 -4.944 -20.002 1.00 94.94 87 ASP A N 1
ATOM 638 C CA . ASP A 1 87 ? -1.707 -3.696 -20.713 1.00 94.94 87 ASP A CA 1
ATOM 639 C C . ASP A 1 87 ? -2.712 -2.564 -20.422 1.00 94.94 87 ASP A C 1
ATOM 641 O O . ASP A 1 87 ? -2.326 -1.420 -20.173 1.00 94.94 87 ASP A O 1
ATOM 645 N N . SER A 1 88 ? -4.005 -2.891 -20.323 1.00 94.62 88 SER A N 1
ATOM 646 C CA . SER A 1 88 ? -5.071 -1.930 -20.000 1.00 94.62 88 SER A CA 1
ATOM 647 C C . SER A 1 88 ? -4.870 -1.249 -18.636 1.00 94.62 88 SER A C 1
ATOM 649 O O . SER A 1 88 ? -5.108 -0.045 -18.491 1.00 94.62 88 SER A O 1
ATOM 651 N N . VAL A 1 89 ? -4.392 -1.995 -17.635 1.00 94.62 89 VAL A N 1
ATOM 652 C CA . VAL A 1 89 ? -4.097 -1.488 -16.289 1.00 94.62 89 VAL A CA 1
ATOM 653 C C . VAL A 1 89 ? -2.898 -0.547 -16.349 1.00 94.62 89 VAL A C 1
ATOM 655 O O . VAL A 1 89 ? -2.924 0.538 -15.769 1.00 94.62 89 VAL A O 1
ATOM 658 N N . CYS A 1 90 ? -1.863 -0.925 -17.091 1.00 95.69 90 CYS A N 1
ATOM 659 C CA . CYS A 1 90 ? -0.639 -0.141 -17.210 1.00 95.69 90 CYS A CA 1
ATOM 660 C C . CYS A 1 90 ? -0.862 1.172 -17.972 1.00 95.69 90 CYS A C 1
ATOM 662 O O . CYS A 1 90 ? -0.396 2.224 -17.526 1.00 95.69 90 CYS A O 1
ATOM 664 N N . GLN A 1 91 ? -1.652 1.149 -19.048 1.00 94.69 91 GLN A N 1
ATOM 665 C CA . GLN A 1 91 ? -2.056 2.353 -19.781 1.00 94.69 91 GLN A CA 1
ATOM 666 C C . GLN A 1 91 ? -2.910 3.291 -18.926 1.00 94.69 91 GLN A C 1
ATOM 668 O O . GLN A 1 91 ? -2.655 4.495 -18.893 1.00 94.69 91 GLN A O 1
ATOM 673 N N . ARG A 1 92 ? -3.881 2.750 -18.174 1.00 93.12 92 ARG A N 1
ATOM 674 C CA . ARG A 1 92 ? -4.728 3.524 -17.246 1.00 93.12 92 ARG A CA 1
ATOM 675 C C . ARG A 1 92 ? -3.903 4.336 -16.242 1.00 93.12 92 ARG A C 1
ATOM 677 O O . ARG A 1 92 ? -4.352 5.398 -15.817 1.00 93.12 92 ARG A O 1
ATOM 684 N N . PHE A 1 93 ? -2.726 3.847 -15.859 1.00 92.94 93 PHE A N 1
ATOM 685 C CA . PHE A 1 93 ? -1.836 4.511 -14.905 1.00 92.94 93 PHE A CA 1
ATOM 686 C C . PHE A 1 93 ? -0.615 5.180 -15.548 1.00 92.94 93 PHE A C 1
ATOM 688 O O . PHE A 1 93 ? 0.336 5.509 -14.838 1.00 92.94 93 PHE A O 1
ATOM 695 N N . ASP A 1 94 ? -0.648 5.413 -16.863 1.00 93.81 94 ASP A N 1
ATOM 696 C CA . ASP A 1 94 ? 0.399 6.106 -17.625 1.00 93.81 94 ASP A CA 1
ATOM 697 C C . ASP A 1 94 ? 1.796 5.482 -17.440 1.00 93.81 94 ASP A C 1
ATOM 699 O O . ASP A 1 94 ? 2.808 6.166 -17.277 1.00 93.81 94 ASP A O 1
ATOM 703 N N . VAL A 1 95 ? 1.868 4.148 -17.421 1.00 96.12 95 VAL A N 1
ATOM 704 C CA . VAL A 1 95 ? 3.141 3.423 -17.355 1.00 96.12 95 VAL A CA 1
ATOM 705 C C . VAL A 1 95 ? 3.790 3.423 -18.737 1.00 96.12 95 VAL A C 1
ATOM 707 O O . VAL A 1 95 ? 3.345 2.733 -19.648 1.00 96.12 95 VAL A O 1
ATOM 710 N N . ARG A 1 96 ? 4.877 4.188 -18.889 1.00 93.44 96 ARG A N 1
ATOM 711 C CA . ARG A 1 96 ? 5.595 4.356 -20.172 1.00 93.44 96 ARG A CA 1
ATOM 712 C C . ARG A 1 96 ? 6.917 3.596 -20.269 1.00 93.44 96 ARG A C 1
ATOM 714 O O . ARG A 1 96 ? 7.587 3.644 -21.296 1.00 93.44 96 ARG A O 1
ATOM 721 N N . GLY A 1 97 ? 7.328 2.931 -19.196 1.00 94.62 97 GLY A N 1
ATOM 722 C CA . GLY A 1 97 ? 8.608 2.237 -19.119 1.00 94.62 97 GLY A CA 1
ATOM 723 C C . GLY A 1 97 ? 8.676 1.294 -17.927 1.00 94.62 97 GLY A C 1
ATOM 724 O O . GLY A 1 97 ? 7.876 1.394 -16.995 1.00 94.62 97 GLY A O 1
ATOM 725 N N . TYR A 1 98 ? 9.644 0.378 -17.956 1.00 96.25 98 TYR A N 1
ATOM 726 C CA . TYR A 1 98 ? 9.761 -0.684 -16.959 1.00 96.25 98 TYR A CA 1
ATOM 727 C C . TYR A 1 98 ? 11.144 -0.721 -16.277 1.00 96.25 98 TYR A C 1
ATOM 729 O O . TYR A 1 98 ? 12.165 -0.524 -16.942 1.00 96.25 98 TYR A O 1
ATOM 737 N N . PRO A 1 99 ? 11.199 -1.033 -14.967 1.00 96.31 99 PRO A N 1
ATOM 738 C CA . PRO A 1 99 ? 10.054 -1.047 -14.060 1.00 96.31 99 PRO A CA 1
ATOM 739 C C . PRO A 1 99 ? 9.590 0.385 -13.754 1.00 96.31 99 PRO A C 1
ATOM 741 O O . PRO A 1 99 ? 10.414 1.297 -13.627 1.00 96.31 99 PRO A O 1
ATOM 744 N N . THR A 1 100 ? 8.282 0.551 -13.582 1.00 97.50 100 THR A N 1
ATOM 745 C CA . THR A 1 100 ? 7.672 1.745 -12.981 1.00 97.50 100 THR A CA 1
ATOM 746 C C . THR A 1 100 ? 7.109 1.344 -11.627 1.00 97.50 100 THR A C 1
ATOM 748 O O . THR A 1 100 ? 6.396 0.349 -11.525 1.00 97.50 100 THR A O 1
ATOM 751 N N . LEU A 1 101 ? 7.455 2.092 -10.581 1.00 97.94 101 LEU A N 1
ATOM 752 C CA . LEU A 1 101 ? 6.982 1.842 -9.224 1.00 97.94 101 LEU A CA 1
ATOM 753 C C . LEU A 1 101 ? 5.983 2.935 -8.858 1.00 97.94 101 LEU A C 1
ATOM 755 O O . LEU A 1 101 ? 6.302 4.118 -8.981 1.00 97.94 101 LEU A O 1
ATOM 759 N N . LYS A 1 102 ? 4.791 2.550 -8.408 1.00 96.81 102 LYS A N 1
ATOM 760 C CA . LYS A 1 102 ? 3.775 3.488 -7.915 1.00 96.81 102 LYS A CA 1
ATOM 761 C C . LYS A 1 102 ? 3.277 3.050 -6.554 1.00 96.81 102 LYS A C 1
ATOM 763 O O . LYS A 1 102 ? 3.365 1.872 -6.213 1.00 96.81 102 LYS A O 1
ATOM 768 N N . TYR A 1 103 ? 2.734 3.985 -5.787 1.00 95.44 103 TYR A N 1
ATOM 769 C CA . TYR A 1 103 ? 2.223 3.691 -4.458 1.00 95.44 103 TYR A CA 1
ATOM 770 C C . TYR A 1 103 ? 0.847 4.295 -4.193 1.00 95.44 103 TYR A C 1
ATOM 772 O O . TYR A 1 103 ? 0.504 5.381 -4.665 1.00 95.44 103 TYR A O 1
ATOM 780 N N . TYR A 1 104 ? 0.071 3.585 -3.386 1.00 91.31 104 TYR A N 1
ATOM 781 C CA . TYR A 1 104 ? -1.158 4.052 -2.764 1.00 91.31 104 TYR A CA 1
ATOM 782 C C . TYR A 1 104 ? -0.907 4.204 -1.268 1.00 91.31 104 TYR A C 1
ATOM 784 O O . TYR A 1 104 ? -0.458 3.262 -0.628 1.00 91.31 104 TYR A O 1
ATOM 792 N N . ASN A 1 105 ? -1.199 5.368 -0.695 1.00 88.31 105 ASN A N 1
ATOM 793 C CA . ASN A 1 105 ? -1.154 5.552 0.751 1.00 88.31 105 ASN A CA 1
ATOM 794 C C . ASN A 1 105 ? -2.589 5.657 1.273 1.00 88.31 105 ASN A C 1
ATOM 796 O O . ASN A 1 105 ? -3.280 6.653 1.048 1.00 88.31 105 ASN A O 1
ATOM 800 N N . ALA A 1 106 ? -3.016 4.623 1.995 1.00 82.06 106 ALA A N 1
ATOM 801 C CA . ALA A 1 106 ? -4.362 4.532 2.538 1.00 82.06 106 ALA A CA 1
ATOM 802 C C . ALA A 1 106 ? -4.644 5.567 3.641 1.00 82.06 106 ALA A C 1
ATOM 804 O O . ALA A 1 106 ? -5.775 6.038 3.770 1.00 82.06 106 ALA A O 1
ATOM 805 N N . GLU A 1 107 ? -3.622 5.972 4.401 1.00 76.50 107 GLU A N 1
ATOM 806 C CA . GLU A 1 107 ? -3.750 6.956 5.476 1.00 76.50 107 GLU A CA 1
ATOM 807 C C . GLU A 1 107 ? -3.889 8.395 4.983 1.00 76.50 107 GLU A C 1
ATOM 809 O O . GLU A 1 107 ? -4.642 9.167 5.567 1.00 76.50 107 GLU A O 1
ATOM 814 N N . SER A 1 108 ? -3.154 8.786 3.942 1.00 75.44 108 SER A N 1
ATOM 815 C CA . SER A 1 108 ? -3.274 10.124 3.345 1.00 75.44 108 SER A CA 1
ATOM 816 C C . SER A 1 108 ? -4.320 10.174 2.233 1.00 75.44 108 SER A C 1
ATOM 818 O O . SER A 1 108 ? -4.709 11.255 1.796 1.00 75.44 108 SER A O 1
ATOM 820 N N . GLY A 1 109 ? -4.781 9.011 1.765 1.00 72.38 109 GLY A N 1
ATOM 821 C CA . GLY A 1 109 ? -5.667 8.880 0.614 1.00 72.38 109 GLY A CA 1
ATOM 822 C C . GLY A 1 109 ? -4.996 9.229 -0.717 1.00 72.38 109 GLY A C 1
ATOM 823 O O . GLY A 1 109 ? -5.693 9.393 -1.716 1.00 72.38 109 GLY A O 1
ATOM 824 N N . VAL A 1 110 ? -3.664 9.341 -0.746 1.00 78.06 110 VAL A N 1
ATOM 825 C CA . VAL A 1 110 ? -2.886 9.562 -1.969 1.00 78.06 110 VAL A CA 1
ATOM 826 C C . VAL A 1 110 ? -2.981 8.332 -2.865 1.00 78.06 110 VAL A C 1
ATOM 828 O O . VAL A 1 110 ? -2.605 7.231 -2.464 1.00 78.06 110 VAL A O 1
ATOM 831 N N . THR A 1 111 ? -3.451 8.531 -4.095 1.00 82.44 111 THR A N 1
ATOM 832 C CA . THR A 1 111 ? -3.684 7.466 -5.076 1.00 82.44 111 THR A CA 1
ATOM 833 C C . THR A 1 111 ? -2.601 7.389 -6.142 1.00 82.44 111 THR A C 1
ATOM 835 O O . THR A 1 111 ? -2.439 8.340 -6.902 1.00 82.44 111 THR A O 1
ATOM 838 N N . LEU A 1 112 ? -1.926 6.234 -6.218 1.00 86.31 112 LEU A N 1
ATOM 839 C CA . LEU A 1 112 ? -1.046 5.790 -7.312 1.00 86.31 112 LEU A CA 1
ATOM 840 C C . LEU A 1 112 ? -0.068 6.849 -7.828 1.00 86.31 112 LEU A C 1
ATOM 842 O O . LEU A 1 112 ? 0.055 7.078 -9.031 1.00 86.31 112 LEU A O 1
ATOM 846 N N . GLN A 1 113 ? 0.646 7.471 -6.894 1.00 92.38 113 GLN A N 1
ATOM 847 C CA . GLN A 1 113 ? 1.739 8.389 -7.200 1.00 92.38 113 GLN A CA 1
ATOM 848 C C . GLN A 1 113 ? 3.010 7.621 -7.553 1.00 92.38 113 GLN A C 1
ATOM 850 O O . GLN A 1 113 ? 3.212 6.496 -7.092 1.00 92.38 113 GLN A O 1
ATOM 855 N N . ASP A 1 114 ? 3.880 8.244 -8.344 1.00 95.19 114 ASP A N 1
ATOM 856 C CA . ASP A 1 114 ? 5.162 7.646 -8.702 1.00 95.19 114 ASP A CA 1
ATOM 857 C C . ASP A 1 114 ? 6.103 7.579 -7.500 1.00 95.19 114 ASP A C 1
ATOM 859 O O . ASP A 1 114 ? 6.302 8.553 -6.770 1.00 95.19 114 ASP A O 1
ATOM 863 N N . TYR A 1 115 ? 6.743 6.426 -7.331 1.00 96.00 115 TYR A N 1
ATOM 864 C CA . TYR A 1 115 ? 7.858 6.271 -6.413 1.00 96.00 115 TYR A CA 1
ATOM 865 C C . TYR A 1 115 ? 9.159 6.707 -7.095 1.00 96.00 115 TYR A C 1
ATOM 867 O O . TYR A 1 115 ? 9.559 6.150 -8.117 1.00 96.00 115 TYR A O 1
ATOM 875 N N . GLN A 1 116 ? 9.833 7.688 -6.493 1.00 92.94 116 GLN A N 1
ATOM 876 C CA . GLN A 1 116 ? 11.055 8.311 -7.024 1.00 92.94 116 GLN A CA 1
ATOM 877 C C . GLN A 1 116 ? 12.310 7.996 -6.186 1.00 92.94 116 GLN A C 1
ATOM 879 O O . GLN A 1 116 ? 13.349 8.627 -6.364 1.00 92.94 116 GLN A O 1
ATOM 884 N N . GLY A 1 117 ? 12.218 7.064 -5.232 1.00 94.38 117 GLY A N 1
ATOM 885 C CA . GLY A 1 117 ? 13.341 6.684 -4.371 1.00 94.38 117 GLY A CA 1
ATOM 886 C C . GLY A 1 117 ? 14.271 5.627 -4.984 1.00 94.38 117 GLY A C 1
ATOM 887 O O . GLY A 1 117 ? 14.103 5.198 -6.129 1.00 94.38 117 GLY A O 1
ATOM 888 N N . GLY A 1 118 ? 15.263 5.202 -4.196 1.00 95.12 118 GLY A N 1
ATOM 889 C CA . GLY A 1 118 ? 16.194 4.134 -4.564 1.00 95.12 118 GLY A CA 1
ATOM 890 C C . GLY A 1 118 ? 15.501 2.779 -4.731 1.00 95.12 118 GLY A C 1
ATOM 891 O O . GLY A 1 118 ? 14.507 2.478 -4.085 1.00 95.12 118 GLY A O 1
ATOM 892 N N . ARG A 1 119 ? 16.018 1.939 -5.628 1.00 95.19 119 ARG A N 1
ATOM 893 C CA . ARG A 1 119 ? 15.431 0.619 -5.936 1.00 95.19 119 ARG A CA 1
ATOM 894 C C . ARG A 1 119 ? 16.109 -0.534 -5.192 1.00 95.19 119 ARG A C 1
ATOM 896 O O . ARG A 1 119 ? 15.802 -1.693 -5.446 1.00 95.19 119 ARG A O 1
ATOM 903 N N . ASP A 1 120 ? 17.050 -0.220 -4.312 1.00 94.88 120 ASP A N 1
ATOM 904 C CA . ASP A 1 120 ? 17.643 -1.167 -3.378 1.00 94.88 120 ASP A CA 1
ATOM 905 C C . ASP A 1 120 ? 16.671 -1.502 -2.233 1.00 94.88 120 ASP A C 1
ATOM 907 O O . ASP A 1 120 ? 15.721 -0.764 -1.955 1.00 94.88 120 ASP A O 1
ATOM 911 N N . GLY A 1 121 ? 16.906 -2.634 -1.566 1.00 93.31 121 GLY A N 1
ATOM 912 C CA . GLY A 1 121 ? 16.021 -3.130 -0.511 1.00 93.31 121 GLY A CA 1
ATOM 913 C C . GLY A 1 121 ? 15.863 -2.162 0.665 1.00 93.31 121 GLY A C 1
ATOM 914 O O . GLY A 1 121 ? 14.761 -2.051 1.206 1.00 93.31 121 GLY A O 1
ATOM 915 N N . ASP A 1 122 ? 16.912 -1.419 1.026 1.00 95.50 122 ASP A N 1
ATOM 916 C CA . ASP A 1 122 ? 16.884 -0.499 2.167 1.00 95.50 122 ASP A CA 1
ATOM 917 C C . ASP A 1 122 ? 16.015 0.725 1.860 1.00 95.50 122 ASP A C 1
ATOM 919 O O . ASP A 1 122 ? 15.143 1.089 2.655 1.00 95.50 122 ASP A O 1
ATOM 923 N N . SER A 1 123 ? 16.187 1.320 0.677 1.00 97.12 123 SER A N 1
ATOM 924 C CA . SER A 1 123 ? 15.371 2.441 0.193 1.00 97.12 123 SER A CA 1
ATOM 925 C C . SER A 1 123 ? 13.888 2.085 0.093 1.00 97.12 123 SER A C 1
ATOM 927 O O . SER A 1 123 ? 13.028 2.880 0.491 1.00 97.12 123 SER A O 1
ATOM 929 N N . LEU A 1 124 ? 13.573 0.888 -0.411 1.00 97.50 124 LEU A N 1
ATOM 930 C CA . LEU A 1 124 ? 12.197 0.400 -0.511 1.00 97.50 124 LEU A CA 1
ATOM 931 C C . LEU A 1 124 ? 11.599 0.147 0.874 1.00 97.50 124 LEU A C 1
ATOM 933 O O . LEU A 1 124 ? 10.518 0.650 1.179 1.00 97.50 124 LEU A O 1
ATOM 937 N N . THR A 1 125 ? 12.325 -0.564 1.738 1.00 96.25 125 THR A N 1
ATOM 938 C CA . THR A 1 125 ? 11.882 -0.876 3.104 1.00 96.25 125 THR A CA 1
ATOM 939 C C . THR A 1 125 ? 11.613 0.395 3.892 1.00 96.25 125 THR A C 1
ATOM 941 O O . THR A 1 125 ? 10.573 0.519 4.536 1.00 96.25 125 THR A O 1
ATOM 944 N N . LYS A 1 126 ? 12.524 1.369 3.817 1.00 96.00 126 LYS A N 1
ATOM 945 C CA . LYS A 1 126 ? 12.361 2.666 4.473 1.00 96.00 126 LYS A CA 1
ATOM 946 C C . LYS A 1 126 ? 11.104 3.378 3.988 1.00 96.00 126 LYS A C 1
ATOM 948 O O . LYS A 1 126 ? 10.317 3.840 4.808 1.00 96.00 126 LYS A O 1
ATOM 953 N N . PHE A 1 127 ? 10.886 3.433 2.675 1.00 96.06 127 PHE A N 1
ATOM 954 C CA . PHE A 1 127 ? 9.701 4.077 2.117 1.00 96.06 127 PHE A CA 1
ATOM 955 C C . PHE A 1 127 ? 8.408 3.413 2.588 1.00 96.06 127 PHE A C 1
ATOM 957 O O . PHE A 1 127 ? 7.493 4.110 3.023 1.00 96.06 127 PHE A O 1
ATOM 964 N N . VAL A 1 128 ? 8.340 2.080 2.543 1.00 95.00 128 VAL A N 1
ATOM 965 C CA . VAL A 1 128 ? 7.170 1.337 3.022 1.00 95.00 128 VAL A CA 1
ATOM 966 C C . VAL A 1 128 ? 6.917 1.656 4.494 1.00 95.00 128 VAL A C 1
ATOM 968 O O . VAL A 1 128 ? 5.808 2.063 4.832 1.00 95.00 128 VAL A O 1
ATOM 971 N N . LYS A 1 129 ? 7.945 1.577 5.349 1.00 91.50 129 LYS A N 1
ATOM 972 C CA . LYS A 1 129 ? 7.812 1.878 6.782 1.00 91.50 129 LYS A CA 1
ATOM 973 C C . LYS A 1 129 ? 7.375 3.306 7.049 1.00 91.50 129 LYS A C 1
ATOM 975 O O . LYS A 1 129 ? 6.544 3.499 7.912 1.00 91.50 129 LYS A O 1
ATOM 980 N N . GLU A 1 130 ? 7.918 4.298 6.353 1.00 89.88 130 GLU A N 1
ATOM 981 C CA . GLU A 1 130 ? 7.650 5.710 6.659 1.00 89.88 130 GLU A CA 1
ATOM 982 C C . GLU A 1 130 ? 6.374 6.249 6.006 1.00 89.88 130 GLU A C 1
ATOM 984 O O . GLU A 1 130 ? 5.819 7.249 6.465 1.00 89.88 130 GLU A O 1
ATOM 989 N N . LYS A 1 131 ? 5.949 5.663 4.880 1.00 90.19 131 LYS A N 1
ATOM 990 C CA . LYS A 1 131 ? 4.888 6.231 4.037 1.00 90.19 131 LYS A CA 1
ATOM 991 C C . LYS A 1 131 ? 3.684 5.332 3.848 1.00 90.19 131 LYS A C 1
ATOM 993 O O . LYS A 1 131 ? 2.646 5.876 3.489 1.00 90.19 131 LYS A O 1
ATOM 998 N N . LEU A 1 132 ? 3.796 4.016 4.013 1.00 90.38 132 LEU A N 1
ATOM 999 C CA . LEU A 1 132 ? 2.714 3.083 3.676 1.00 90.38 132 LEU A CA 1
ATOM 1000 C C . LEU A 1 132 ? 2.223 2.283 4.878 1.00 90.38 132 LEU A C 1
ATOM 1002 O O . LEU A 1 132 ? 1.018 2.083 4.998 1.00 90.38 132 LEU A O 1
ATOM 1006 N N . ALA A 1 133 ? 3.136 1.856 5.748 1.00 85.31 133 ALA A N 1
ATOM 1007 C CA . ALA A 1 133 ? 2.804 1.139 6.965 1.00 85.31 133 ALA A CA 1
ATOM 1008 C C . ALA A 1 133 ? 2.099 2.059 7.969 1.00 85.31 133 ALA A C 1
ATOM 1010 O O . ALA A 1 133 ? 2.479 3.226 8.144 1.00 85.31 133 ALA A O 1
ATOM 1011 N N . SER A 1 134 ? 1.094 1.512 8.654 1.00 81.56 134 SER A N 1
ATOM 1012 C CA . SER A 1 134 ? 0.459 2.181 9.787 1.00 81.56 134 SER A CA 1
ATOM 1013 C C . SER A 1 134 ? 1.503 2.409 10.872 1.00 81.56 134 SER A C 1
ATOM 1015 O O . SER A 1 134 ? 2.113 1.463 11.364 1.00 81.56 134 SER A O 1
ATOM 1017 N N . GLN A 1 135 ? 1.696 3.665 11.274 1.00 78.56 135 GLN A N 1
ATOM 1018 C CA . GLN A 1 135 ? 2.572 3.972 12.412 1.00 78.56 135 GLN A CA 1
ATOM 1019 C C . GLN A 1 135 ? 1.910 3.600 13.741 1.00 78.56 135 GLN A C 1
ATOM 1021 O O . GLN A 1 135 ? 2.580 3.364 14.739 1.00 78.56 135 GLN A O 1
ATOM 1026 N N . CYS A 1 136 ? 0.581 3.545 13.770 1.00 85.06 136 CYS A N 1
ATOM 1027 C CA . CYS A 1 136 ? -0.171 3.259 14.976 1.00 85.06 136 CYS A CA 1
ATOM 1028 C C . CYS A 1 136 ? -0.484 1.760 15.078 1.00 85.06 136 CYS A C 1
ATOM 1030 O O . CYS A 1 136 ? -1.112 1.202 14.177 1.00 85.06 136 CYS A O 1
ATOM 1032 N N . SER A 1 137 ? -0.091 1.138 16.195 1.00 83.94 137 SER A N 1
ATOM 1033 C CA . SER A 1 137 ? -0.479 -0.224 16.580 1.00 83.94 137 SER A CA 1
ATOM 1034 C C . SER A 1 137 ? -1.298 -0.201 17.869 1.00 83.94 137 SER A C 1
ATOM 1036 O O . SER A 1 137 ? -1.052 0.596 18.780 1.00 83.94 137 SER A O 1
ATOM 1038 N N . VAL A 1 138 ? -2.254 -1.124 17.978 1.00 86.31 138 VAL A N 1
ATOM 1039 C CA . VAL A 1 138 ? -3.037 -1.356 19.201 1.00 86.31 138 VAL A CA 1
ATOM 1040 C C . VAL A 1 138 ? -2.138 -1.742 20.382 1.00 86.31 138 VAL A C 1
ATOM 1042 O O . VAL A 1 138 ? -2.407 -1.329 21.514 1.00 86.31 138 VAL A O 1
ATOM 1045 N N . LYS A 1 139 ? -1.072 -2.515 20.129 1.00 84.06 139 LYS A N 1
ATOM 1046 C CA . LYS A 1 139 ? -0.136 -3.000 21.159 1.00 84.06 139 LYS A CA 1
ATOM 1047 C C . LYS A 1 139 ? 0.891 -1.943 21.552 1.00 84.06 139 LYS A C 1
ATOM 1049 O O . LYS A 1 139 ? 1.162 -1.777 22.739 1.00 84.06 139 LYS A O 1
ATOM 1054 N N . GLU A 1 140 ? 1.438 -1.221 20.576 1.00 84.06 140 GLU A N 1
ATOM 1055 C CA . GLU A 1 140 ? 2.474 -0.208 20.792 1.00 84.06 140 GLU A CA 1
ATOM 1056 C C . GLU A 1 140 ? 1.991 1.166 20.311 1.00 84.06 140 GLU A C 1
ATOM 1058 O O . GLU A 1 140 ? 2.212 1.594 19.183 1.00 84.06 140 GLU A O 1
ATOM 1063 N N . GLN A 1 141 ? 1.311 1.887 21.205 1.00 84.06 141 GLN A N 1
ATOM 1064 C CA . GLN A 1 141 ? 0.617 3.141 20.880 1.00 84.06 141 GLN A CA 1
ATOM 1065 C C . GLN A 1 141 ? 1.537 4.374 20.802 1.00 84.06 141 GLN A C 1
ATOM 1067 O O . GLN A 1 141 ? 1.058 5.511 20.852 1.00 84.06 141 GLN A O 1
ATOM 1072 N N . LYS A 1 142 ? 2.859 4.183 20.743 1.00 84.44 142 LYS A N 1
ATOM 1073 C CA . LYS A 1 142 ? 3.852 5.264 20.853 1.00 84.44 142 LYS A CA 1
ATOM 1074 C C . LYS A 1 142 ? 3.696 6.299 19.738 1.00 84.44 142 LYS A C 1
ATOM 1076 O O . LYS A 1 142 ? 3.640 7.492 20.025 1.00 84.44 142 LYS A O 1
ATOM 1081 N N . GLU A 1 143 ? 3.527 5.824 18.511 1.00 83.19 143 GLU A N 1
ATOM 1082 C CA . GLU A 1 143 ? 3.393 6.651 17.307 1.00 83.19 143 GLU A CA 1
ATOM 1083 C C . GLU A 1 143 ? 1.916 6.934 16.942 1.00 83.19 143 GLU A C 1
ATOM 1085 O O . GLU A 1 143 ? 1.619 7.529 15.908 1.00 83.19 143 GLU A O 1
ATOM 1090 N N . CYS A 1 144 ? 0.959 6.540 17.796 1.00 86.44 144 CYS A N 1
ATOM 1091 C CA . CYS A 1 144 ? -0.460 6.852 17.611 1.00 86.44 144 CYS A CA 1
ATOM 1092 C C . CYS A 1 144 ? -0.781 8.304 18.001 1.00 86.44 144 CYS A C 1
ATOM 1094 O O . CYS A 1 144 ? -0.365 8.803 19.054 1.00 86.44 144 CYS A O 1
ATOM 1096 N N . SER A 1 145 ? -1.641 8.950 17.217 1.00 87.75 145 SER A N 1
ATOM 1097 C CA . SER A 1 145 ? -2.262 10.231 17.562 1.00 87.75 145 SER A CA 1
ATOM 1098 C C . SER A 1 145 ? -3.226 10.102 18.749 1.00 87.75 145 SER A C 1
ATOM 1100 O O . SER A 1 145 ? -3.774 9.031 19.020 1.00 87.75 145 SER A O 1
ATOM 1102 N N . ASP A 1 146 ? -3.533 11.214 19.422 1.00 90.94 146 ASP A N 1
ATOM 1103 C CA . ASP A 1 146 ? -4.477 11.228 20.555 1.00 90.94 146 ASP A CA 1
ATOM 1104 C C . ASP A 1 146 ? -5.868 10.698 20.177 1.00 90.94 146 ASP A C 1
ATOM 1106 O O . ASP A 1 146 ? -6.547 10.040 20.970 1.00 90.94 146 ASP A O 1
ATOM 1110 N N . LYS A 1 147 ? -6.290 10.940 18.930 1.00 90.50 147 LYS A N 1
ATOM 1111 C CA . LYS A 1 147 ? -7.563 10.445 18.388 1.00 90.50 147 LYS A CA 1
ATOM 1112 C C . LYS A 1 147 ? -7.560 8.928 18.208 1.00 90.50 147 LYS A C 1
ATOM 1114 O O . LYS A 1 147 ? -8.609 8.310 18.385 1.00 90.50 147 LYS A O 1
ATOM 1119 N N . GLU A 1 148 ? -6.425 8.347 17.832 1.00 91.44 148 GLU A N 1
ATOM 1120 C CA . GLU A 1 148 ? -6.247 6.897 17.704 1.00 91.44 148 GLU A CA 1
ATOM 1121 C C . GLU A 1 148 ? -6.156 6.252 19.088 1.00 91.44 148 GLU A C 1
ATOM 1123 O O . GLU A 1 148 ? -6.910 5.325 19.357 1.00 91.44 148 GLU A O 1
ATOM 1128 N N . LYS A 1 149 ? -5.375 6.820 20.014 1.00 93.19 149 LYS A N 1
ATOM 1129 C CA . LYS A 1 149 ? -5.301 6.370 21.418 1.00 93.19 149 LYS A CA 1
ATOM 1130 C C . LYS A 1 149 ? -6.671 6.356 22.092 1.00 93.19 149 LYS A C 1
ATOM 1132 O O . LYS A 1 149 ? -7.076 5.354 22.675 1.00 93.19 149 LYS A O 1
ATOM 1137 N N . THR A 1 150 ? -7.434 7.439 21.941 1.00 94.38 150 THR A N 1
ATOM 1138 C CA . THR A 1 150 ? -8.809 7.536 22.460 1.00 94.38 150 THR A CA 1
ATOM 1139 C C . THR A 1 150 ? -9.718 6.471 21.845 1.00 94.38 150 THR A C 1
ATOM 1141 O O . THR A 1 150 ? -10.561 5.888 22.527 1.00 94.38 150 THR A O 1
ATOM 1144 N N . PHE A 1 151 ? -9.563 6.208 20.546 1.00 94.69 151 PHE A N 1
ATOM 1145 C CA . PHE A 1 151 ? -10.331 5.173 19.866 1.00 94.69 151 PHE A CA 1
ATOM 1146 C C . PHE A 1 151 ? -9.962 3.775 20.379 1.00 94.69 151 PHE A C 1
ATOM 1148 O O . PHE A 1 151 ? -10.864 3.005 20.704 1.00 94.69 151 PHE A O 1
ATOM 1155 N N . ILE A 1 152 ? -8.670 3.478 20.530 1.00 94.00 152 ILE A N 1
ATOM 1156 C CA . ILE A 1 152 ? -8.175 2.207 21.068 1.00 94.00 152 ILE A CA 1
ATOM 1157 C C . ILE A 1 152 ? -8.708 1.995 22.486 1.00 94.00 152 ILE A C 1
ATOM 1159 O O . ILE A 1 152 ? -9.380 0.999 22.726 1.00 94.00 152 ILE A O 1
ATOM 1163 N N . ALA A 1 153 ? -8.535 2.961 23.391 1.00 95.12 153 ALA A N 1
ATOM 1164 C CA . ALA A 1 153 ? -9.014 2.863 24.773 1.00 95.12 153 ALA A CA 1
ATOM 1165 C C . ALA A 1 153 ? -10.534 2.630 24.873 1.00 95.12 153 ALA A C 1
ATOM 1167 O O . ALA A 1 153 ? -11.004 1.928 25.767 1.00 95.12 153 ALA A O 1
ATOM 1168 N N . LYS A 1 154 ? -11.316 3.187 23.938 1.00 96.12 154 LYS A N 1
ATOM 1169 C CA . LYS A 1 154 ? -12.770 2.983 23.870 1.00 96.12 154 LYS A CA 1
ATOM 1170 C C . LYS A 1 154 ? -13.156 1.575 23.405 1.00 96.12 154 LYS A C 1
ATOM 1172 O O . LYS A 1 154 ? -14.156 1.041 23.890 1.00 96.12 154 LYS A O 1
ATOM 1177 N N . TRP A 1 155 ? -12.435 1.016 22.433 1.00 95.50 155 TRP A N 1
ATOM 1178 C CA . TRP A 1 155 ? -12.822 -0.225 21.749 1.00 95.50 155 TRP A CA 1
ATOM 1179 C C . TRP A 1 155 ? -12.122 -1.474 22.273 1.00 95.50 155 TRP A C 1
ATOM 1181 O O . TRP A 1 155 ? -12.723 -2.543 22.247 1.00 95.50 155 TRP A O 1
ATOM 1191 N N . GLN A 1 156 ? -10.920 -1.348 22.826 1.00 92.75 156 GLN A N 1
ATOM 1192 C CA . GLN A 1 156 ? -10.156 -2.457 23.390 1.00 92.75 156 GLN A CA 1
ATOM 1193 C C . GLN A 1 156 ? -10.903 -3.251 24.487 1.00 92.75 156 GLN A C 1
ATOM 1195 O O . GLN A 1 156 ? -10.823 -4.475 24.449 1.00 92.75 156 GLN A O 1
ATOM 1200 N N . PRO A 1 157 ? -11.674 -2.640 25.416 1.00 95.56 157 PRO A N 1
ATOM 1201 C CA . PRO A 1 157 ? -12.440 -3.398 26.413 1.00 95.56 157 PRO A CA 1
ATOM 1202 C C . PRO A 1 157 ? -13.800 -3.914 25.904 1.00 95.56 157 PRO A C 1
ATOM 1204 O O . PRO A 1 157 ? -14.547 -4.520 26.671 1.00 95.56 157 PRO A O 1
ATOM 1207 N N . LYS A 1 158 ? -14.187 -3.630 24.652 1.00 95.75 158 LYS A N 1
ATOM 1208 C CA . LYS A 1 158 ? -15.460 -4.102 24.081 1.00 95.75 158 LYS A CA 1
ATOM 1209 C C . LYS A 1 158 ? -15.373 -5.576 23.692 1.00 95.75 158 LYS A C 1
ATOM 1211 O O . LYS A 1 158 ? -14.293 -6.120 23.489 1.00 95.75 158 LYS A O 1
ATOM 1216 N N . THR A 1 159 ? -16.533 -6.217 23.568 1.00 96.19 159 THR A N 1
ATOM 1217 C CA . THR A 1 159 ? -16.607 -7.603 23.096 1.00 96.19 159 THR A CA 1
ATOM 1218 C C . THR A 1 159 ? -16.165 -7.701 21.634 1.00 96.19 159 THR A C 1
ATOM 1220 O O . THR A 1 159 ? -16.347 -6.751 20.865 1.00 96.19 159 THR A O 1
ATOM 1223 N N . LYS A 1 160 ? -15.638 -8.864 21.225 1.00 94.19 160 LYS A N 1
ATOM 1224 C CA . LYS A 1 160 ? -15.291 -9.121 19.816 1.00 94.19 160 LYS A CA 1
ATOM 1225 C C . LYS A 1 160 ? -16.490 -8.913 18.887 1.00 94.19 160 LYS A C 1
ATOM 1227 O O . LYS A 1 160 ? -16.334 -8.322 17.831 1.00 94.19 160 LYS A O 1
ATOM 1232 N N . THR A 1 161 ? -17.698 -9.292 19.312 1.00 95.00 161 THR A N 1
ATOM 1233 C 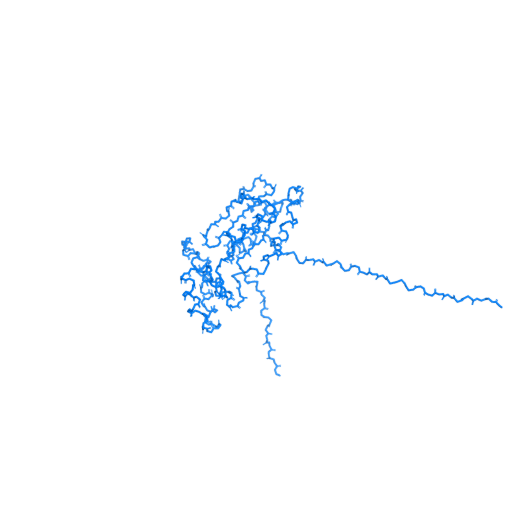CA . THR A 1 161 ? -18.935 -9.075 18.544 1.00 95.00 161 THR A CA 1
ATOM 1234 C C . THR A 1 161 ? -19.225 -7.593 18.298 1.00 95.00 161 THR A C 1
ATOM 1236 O O . THR A 1 161 ? -19.630 -7.214 17.199 1.00 95.00 161 THR A O 1
ATOM 1239 N N . ASP A 1 162 ? -19.024 -6.732 19.298 1.00 95.38 162 ASP A N 1
ATOM 1240 C CA . ASP A 1 162 ? -19.227 -5.287 19.134 1.00 95.38 162 ASP A CA 1
ATOM 1241 C C . ASP A 1 162 ? -18.145 -4.664 18.249 1.00 95.38 162 ASP A C 1
ATOM 1243 O O . ASP A 1 162 ? -18.448 -3.828 17.394 1.00 95.38 162 ASP A O 1
ATOM 1247 N N . GLN A 1 163 ? -16.893 -5.091 18.435 1.00 93.88 163 GLN A N 1
ATOM 1248 C CA . GLN A 1 163 ? -15.772 -4.696 17.582 1.00 93.88 163 GLN A CA 1
ATOM 1249 C C . GLN A 1 163 ? -16.028 -5.105 16.126 1.00 93.88 163 GLN A C 1
ATOM 1251 O O . GLN A 1 163 ? -15.863 -4.279 15.234 1.00 93.88 163 GLN A O 1
ATOM 1256 N N . ASP A 1 164 ? -16.514 -6.325 15.885 1.00 93.31 164 ASP A N 1
ATOM 1257 C CA . ASP A 1 164 ? -16.851 -6.852 14.559 1.00 93.31 164 ASP A CA 1
ATOM 1258 C C . ASP A 1 164 ? -17.983 -6.070 13.887 1.00 93.31 164 ASP A C 1
ATOM 1260 O O . ASP A 1 164 ? -17.918 -5.760 12.693 1.00 93.31 164 ASP A O 1
ATOM 1264 N N . LYS A 1 165 ? -19.032 -5.716 14.637 1.00 95.75 165 LYS A N 1
ATOM 1265 C CA . LYS A 1 165 ? -20.136 -4.894 14.115 1.00 95.75 165 LYS A CA 1
ATOM 1266 C C . LYS A 1 165 ? -19.637 -3.526 13.662 1.00 95.75 165 LYS A C 1
ATOM 1268 O O . LYS A 1 165 ? -19.984 -3.076 12.568 1.00 95.75 165 LYS A O 1
ATOM 1273 N N . GLU A 1 166 ? -18.809 -2.875 14.476 1.00 95.19 166 GLU A N 1
ATOM 1274 C CA . GLU A 1 166 ? -18.229 -1.582 14.115 1.00 95.19 166 GLU A CA 1
ATOM 1275 C C . GLU A 1 166 ? -17.237 -1.706 12.961 1.00 95.19 166 GLU A C 1
ATOM 1277 O O . GLU A 1 166 ? -17.266 -0.891 12.038 1.00 95.19 166 GLU A O 1
ATOM 1282 N N . TRP A 1 167 ? -16.400 -2.743 12.964 1.00 93.38 167 TRP A N 1
ATOM 1283 C CA . TRP A 1 167 ? -15.455 -3.010 11.890 1.00 93.38 167 TRP A CA 1
ATOM 1284 C C . TRP A 1 167 ? -16.186 -3.147 10.554 1.00 93.38 167 TRP A C 1
ATOM 1286 O O . TRP A 1 167 ? -15.868 -2.430 9.604 1.00 93.38 167 TRP A O 1
ATOM 1296 N N . ASN A 1 168 ? -17.251 -3.951 10.501 1.00 92.81 168 ASN A N 1
ATOM 1297 C CA . ASN A 1 168 ? -18.078 -4.121 9.306 1.00 92.81 168 ASN A CA 1
ATOM 1298 C C . ASN A 1 168 ? -18.774 -2.824 8.874 1.00 92.81 168 ASN A C 1
ATOM 1300 O O . ASN A 1 168 ? -18.851 -2.523 7.679 1.00 92.81 168 ASN A O 1
ATOM 1304 N N . ARG A 1 169 ? -19.258 -2.020 9.829 1.00 94.50 169 ARG A N 1
ATOM 1305 C CA . ARG A 1 169 ? -19.834 -0.699 9.542 1.00 94.50 169 ARG A CA 1
ATOM 1306 C C . ARG A 1 169 ? -18.799 0.221 8.892 1.00 94.50 169 ARG A C 1
ATOM 1308 O O . ARG A 1 169 ? -19.100 0.861 7.886 1.00 94.50 169 ARG A O 1
ATOM 1315 N N . LEU A 1 170 ? -17.584 0.275 9.438 1.00 92.56 170 LEU A N 1
ATOM 1316 C CA . LEU A 1 170 ? -16.493 1.089 8.900 1.00 92.56 170 LEU A CA 1
ATOM 1317 C C . LEU A 1 170 ? -15.996 0.565 7.545 1.00 92.56 170 LEU A C 1
ATOM 1319 O O . LEU A 1 170 ? -15.759 1.379 6.659 1.00 92.56 170 LEU A O 1
ATOM 1323 N N . LYS A 1 171 ? -15.922 -0.756 7.336 1.00 90.06 171 LYS A N 1
ATOM 1324 C CA . LYS A 1 171 ? -15.590 -1.373 6.039 1.00 90.06 171 LYS A CA 1
ATOM 1325 C C . LYS A 1 171 ? -16.580 -0.944 4.956 1.00 90.06 171 LYS A C 1
ATOM 1327 O O . LYS A 1 171 ? -16.171 -0.429 3.919 1.00 90.06 171 LYS A O 1
ATOM 1332 N N . LYS A 1 172 ? -17.889 -1.056 5.218 1.00 89.62 172 LYS A N 1
ATOM 1333 C CA . LYS A 1 172 ? -18.936 -0.596 4.283 1.00 89.62 172 LYS A CA 1
ATOM 1334 C C . LYS A 1 172 ? -18.817 0.895 3.974 1.00 89.62 172 LYS A C 1
ATOM 1336 O O . LYS A 1 172 ? -18.976 1.293 2.825 1.00 89.62 172 LYS A O 1
ATOM 1341 N N . LEU A 1 173 ? -18.508 1.713 4.983 1.00 89.88 173 LEU A N 1
ATOM 1342 C CA . LEU A 1 173 ? -18.269 3.138 4.775 1.00 89.88 173 LEU A CA 1
ATOM 1343 C C . LEU A 1 173 ? -17.042 3.373 3.891 1.00 89.88 173 LEU A C 1
ATOM 1345 O O . LEU A 1 173 ? -17.168 4.099 2.915 1.00 89.88 173 LEU A O 1
ATOM 1349 N N . ALA A 1 174 ? -15.897 2.751 4.183 1.00 85.75 174 ALA A N 1
ATOM 1350 C CA . ALA A 1 174 ? -14.642 2.941 3.448 1.00 85.75 174 ALA A CA 1
ATOM 1351 C C . ALA A 1 174 ? -14.760 2.640 1.942 1.00 85.75 174 ALA A C 1
ATOM 1353 O O . ALA A 1 174 ? -14.081 3.274 1.132 1.00 85.75 174 ALA A O 1
ATOM 1354 N N . LEU A 1 175 ? -15.640 1.705 1.575 1.00 83.19 175 LEU A N 1
ATOM 1355 C CA . LEU A 1 175 ? -15.930 1.329 0.188 1.00 83.19 175 LEU A CA 1
ATOM 1356 C C . LEU A 1 175 ? -16.880 2.302 -0.534 1.00 83.19 175 LEU A C 1
ATOM 1358 O O . LEU A 1 175 ? -16.995 2.246 -1.757 1.00 83.19 175 LEU A O 1
ATOM 1362 N N . GLY A 1 176 ? -17.558 3.183 0.203 1.00 83.25 176 GLY A N 1
ATOM 1363 C CA . GLY A 1 176 ? -18.448 4.204 -0.341 1.00 83.25 176 GLY A CA 1
ATOM 1364 C C . GLY A 1 176 ? -17.719 5.452 -0.852 1.00 83.25 176 GLY A C 1
ATOM 1365 O O . GLY A 1 176 ? -16.504 5.608 -0.722 1.00 83.25 176 GLY A O 1
ATOM 1366 N N . ASN A 1 177 ? -18.489 6.382 -1.421 1.00 82.56 177 ASN A N 1
ATOM 1367 C CA . ASN A 1 177 ? -17.977 7.671 -1.885 1.00 82.56 177 ASN A CA 1
ATOM 1368 C C . ASN A 1 177 ? -17.943 8.694 -0.734 1.00 82.56 177 ASN A C 1
ATOM 1370 O O . ASN A 1 177 ? -18.977 8.983 -0.128 1.00 82.56 177 ASN A O 1
ATOM 1374 N N . MET A 1 178 ? -16.767 9.241 -0.417 1.00 84.19 178 MET A N 1
ATOM 1375 C CA . MET A 1 178 ? -16.591 10.273 0.611 1.00 84.19 178 MET A CA 1
ATOM 1376 C C . MET A 1 178 ? -15.322 11.101 0.378 1.00 84.19 178 MET A C 1
ATOM 1378 O O . MET A 1 178 ? -14.487 10.747 -0.449 1.00 84.19 178 MET A O 1
ATOM 1382 N N . THR A 1 179 ? -15.154 12.182 1.146 1.00 86.25 179 THR A N 1
ATOM 1383 C CA . THR A 1 179 ? -13.944 13.017 1.098 1.00 86.25 179 THR A CA 1
ATOM 1384 C C . THR A 1 179 ? -12.697 12.241 1.525 1.00 86.25 179 THR A C 1
ATOM 1386 O O . THR A 1 179 ? -12.774 11.342 2.364 1.00 86.25 179 THR A O 1
ATOM 1389 N N . THR A 1 180 ? -11.533 12.621 0.995 1.00 81.62 180 THR A N 1
ATOM 1390 C CA . THR A 1 180 ? -10.242 11.975 1.284 1.00 81.62 180 THR A CA 1
ATOM 1391 C C . THR A 1 180 ? -9.950 11.910 2.782 1.00 81.62 180 THR A C 1
ATOM 1393 O O . THR A 1 180 ? -9.639 10.842 3.301 1.00 81.62 180 THR A O 1
ATOM 1396 N N . GLU A 1 181 ? -10.150 13.018 3.502 1.00 82.56 181 GLU A N 1
ATOM 1397 C CA . GLU A 1 181 ? -9.929 13.088 4.953 1.00 82.56 181 GLU A CA 1
ATOM 1398 C C . GLU A 1 181 ? -10.845 12.139 5.731 1.00 82.56 181 GLU A C 1
ATOM 1400 O O . GLU A 1 181 ? -10.411 11.443 6.652 1.00 82.56 181 GLU A O 1
ATOM 1405 N N . LYS A 1 182 ? -12.126 12.076 5.348 1.00 85.50 182 LYS A N 1
ATOM 1406 C CA . LYS A 1 182 ? -13.085 11.177 5.991 1.00 85.50 182 LYS A CA 1
ATOM 1407 C C . LYS A 1 182 ? -12.749 9.723 5.673 1.00 85.50 182 LYS A C 1
ATOM 1409 O O . LYS A 1 182 ? -12.827 8.883 6.565 1.00 85.50 182 LYS A O 1
ATOM 1414 N N . LYS A 1 183 ? -12.329 9.430 4.441 1.00 84.94 183 LYS A N 1
ATOM 1415 C CA . LYS A 1 183 ? -11.936 8.083 4.015 1.00 84.94 183 LYS A CA 1
ATOM 1416 C C . LYS A 1 183 ? -10.720 7.597 4.796 1.00 84.94 183 LYS A C 1
ATOM 1418 O O . LYS A 1 183 ? -10.786 6.532 5.400 1.00 84.94 183 LYS A O 1
ATOM 1423 N N . ALA A 1 184 ? -9.684 8.425 4.885 1.00 83.12 184 ALA A N 1
ATOM 1424 C CA . ALA A 1 184 ? -8.512 8.193 5.723 1.00 83.12 184 ALA A CA 1
ATOM 1425 C C . ALA A 1 184 ? -8.888 7.919 7.189 1.00 83.12 184 ALA A C 1
ATOM 1427 O O . ALA A 1 184 ? -8.442 6.941 7.789 1.00 83.12 184 ALA A O 1
ATOM 1428 N N . TRP A 1 185 ? -9.771 8.744 7.763 1.00 86.69 185 TRP A N 1
ATOM 1429 C CA . TRP A 1 185 ? -10.255 8.581 9.138 1.00 86.69 185 TRP A CA 1
ATOM 1430 C C . TRP A 1 185 ? -10.972 7.242 9.367 1.00 86.69 185 TRP A C 1
ATOM 1432 O O . TRP A 1 185 ? -10.799 6.636 10.431 1.00 86.69 185 TRP A O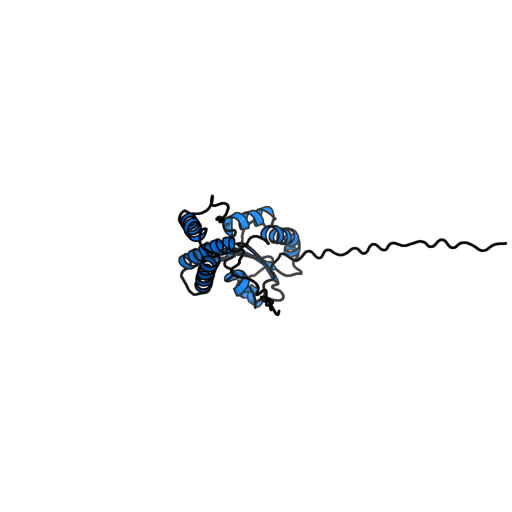 1
ATOM 1442 N N . VAL A 1 186 ? -11.782 6.798 8.395 1.00 89.19 186 VAL A N 1
ATOM 1443 C CA . VAL A 1 186 ? -12.526 5.529 8.452 1.00 89.19 186 VAL A CA 1
ATOM 1444 C C . VAL A 1 186 ? -11.566 4.350 8.318 1.00 89.19 186 VAL A C 1
ATOM 1446 O O . VAL A 1 186 ? -11.649 3.423 9.122 1.00 89.19 186 VAL A O 1
ATOM 1449 N N . ILE A 1 187 ? -10.641 4.401 7.354 1.00 86.62 187 ILE A N 1
ATOM 1450 C CA . ILE A 1 187 ? -9.658 3.340 7.106 1.00 86.62 187 ILE A CA 1
ATOM 1451 C C . ILE A 1 187 ? -8.774 3.128 8.337 1.00 86.62 187 ILE A C 1
ATOM 1453 O O . ILE A 1 187 ? -8.680 2.000 8.810 1.00 86.62 187 ILE A O 1
ATOM 1457 N N . LYS A 1 188 ? -8.226 4.198 8.930 1.00 87.50 188 LYS A N 1
ATOM 1458 C CA . LYS A 1 188 ? -7.400 4.110 10.150 1.00 87.50 188 LYS A CA 1
ATOM 1459 C C . LYS A 1 188 ? -8.117 3.375 11.286 1.00 87.50 188 LYS A C 1
ATOM 1461 O O . LYS A 1 188 ? -7.571 2.468 11.900 1.00 87.50 188 LYS A O 1
ATOM 1466 N N . ARG A 1 189 ? -9.381 3.723 11.547 1.00 90.94 189 ARG A N 1
ATOM 1467 C CA . ARG A 1 189 ? -10.180 3.082 12.610 1.00 90.94 189 ARG A CA 1
ATOM 1468 C C . ARG A 1 189 ? -10.555 1.646 12.297 1.00 90.94 189 ARG A C 1
ATOM 1470 O O . ARG A 1 189 ? -10.565 0.818 13.203 1.00 90.94 189 ARG A O 1
ATOM 1477 N N . ASN A 1 190 ? -10.869 1.361 11.037 1.00 91.12 190 ASN A N 1
ATOM 1478 C CA . ASN A 1 190 ? -11.118 -0.003 10.603 1.00 91.12 190 ASN A CA 1
ATOM 1479 C C . ASN A 1 190 ? -9.858 -0.865 10.763 1.00 91.12 190 ASN A C 1
ATOM 1481 O O . ASN A 1 190 ? -9.968 -1.955 11.306 1.00 91.12 190 ASN A O 1
ATOM 1485 N N . SER A 1 191 ? -8.680 -0.349 10.398 1.00 87.69 191 SER A N 1
ATOM 1486 C CA . SER A 1 191 ? -7.397 -1.038 10.581 1.00 87.69 191 SER A CA 1
ATOM 1487 C C . SER A 1 191 ? -7.119 -1.347 12.053 1.00 87.69 191 SER A C 1
ATOM 1489 O O . SER A 1 191 ? -6.762 -2.473 12.376 1.00 87.69 191 SER A O 1
ATOM 1491 N N . LEU A 1 192 ? -7.357 -0.395 12.965 1.00 90.25 192 LEU A N 1
ATOM 1492 C CA . LEU A 1 192 ? -7.175 -0.619 14.407 1.00 90.25 192 LEU A CA 1
ATOM 1493 C C . LEU A 1 192 ? -8.123 -1.686 14.968 1.00 90.25 192 LEU A C 1
ATOM 1495 O O . LEU A 1 192 ? -7.707 -2.518 15.767 1.00 90.25 192 LEU A O 1
ATOM 1499 N N . LEU A 1 193 ? -9.392 -1.688 14.549 1.00 91.25 193 LEU A N 1
ATOM 1500 C CA . LEU A 1 193 ? -10.316 -2.768 14.913 1.00 91.25 193 LEU A CA 1
ATOM 1501 C C . LEU A 1 193 ? -9.899 -4.101 14.278 1.00 91.25 193 LEU A C 1
ATOM 1503 O O . LEU A 1 193 ? -9.994 -5.135 14.928 1.00 91.25 193 LEU A O 1
ATOM 1507 N N . GLY A 1 194 ? -9.404 -4.075 13.040 1.00 89.00 194 GLY A N 1
ATOM 1508 C CA . GLY A 1 194 ? -8.881 -5.248 12.344 1.00 89.00 194 GLY A CA 1
ATOM 1509 C C . GLY A 1 194 ? -7.707 -5.873 13.092 1.00 89.00 194 GLY A C 1
ATOM 1510 O O . GLY A 1 194 ? -7.704 -7.078 13.304 1.00 89.00 194 GLY A O 1
ATOM 1511 N N . GLU A 1 195 ? -6.776 -5.065 13.603 1.00 87.75 195 GLU A N 1
ATOM 1512 C CA . GLU A 1 195 ? -5.661 -5.535 14.435 1.00 87.75 195 GLU A CA 1
ATOM 1513 C C . GLU A 1 195 ? -6.145 -6.184 15.747 1.00 87.75 195 GLU A C 1
ATOM 1515 O O . GLU A 1 195 ? -5.597 -7.205 16.159 1.00 87.75 195 GLU A O 1
ATOM 1520 N N . MET A 1 196 ? -7.198 -5.650 16.384 1.00 89.44 196 MET A N 1
ATOM 1521 C CA . MET A 1 196 ? -7.807 -6.265 17.581 1.00 89.44 196 MET A CA 1
ATOM 1522 C C . MET A 1 196 ? -8.443 -7.629 17.284 1.00 89.44 196 MET A C 1
ATOM 1524 O O . MET A 1 196 ? -8.431 -8.521 18.134 1.00 89.44 196 MET A O 1
ATOM 1528 N N . LEU A 1 197 ? -9.020 -7.775 16.090 1.00 88.56 197 LEU A N 1
ATOM 1529 C CA . LEU A 1 197 ? -9.790 -8.944 15.667 1.00 88.56 197 LEU A CA 1
ATOM 1530 C C . LEU A 1 197 ? -8.955 -9.984 14.906 1.00 88.56 197 LEU A C 1
ATOM 1532 O O . LEU A 1 197 ? -9.394 -11.124 14.786 1.00 88.56 197 LEU A O 1
ATOM 1536 N N . GLY A 1 198 ? -7.779 -9.606 14.401 1.00 85.12 198 GLY A N 1
ATOM 1537 C CA . GLY A 1 198 ? -6.997 -10.405 13.456 1.00 85.12 198 GLY A CA 1
ATOM 1538 C C . GLY A 1 198 ? -7.585 -10.435 12.038 1.00 85.12 198 GLY A C 1
ATOM 1539 O O . GLY A 1 198 ? -7.431 -11.441 11.356 1.00 85.12 198 GLY A O 1
ATOM 1540 N N . LYS A 1 199 ? -8.276 -9.369 11.606 1.00 83.56 199 LYS A N 1
ATOM 1541 C CA . LYS A 1 199 ? -8.991 -9.272 10.315 1.00 83.56 199 LYS A CA 1
ATOM 1542 C C . LYS A 1 199 ? -8.420 -8.187 9.405 1.00 83.56 199 LYS A C 1
ATOM 1544 O O . LYS A 1 199 ? -7.925 -7.164 9.887 1.00 83.56 199 LYS A O 1
ATOM 1549 N N . SER A 1 200 ? -8.558 -8.355 8.090 1.00 74.31 200 SER A N 1
ATOM 1550 C CA . SER A 1 200 ? -8.195 -7.352 7.083 1.00 74.31 200 SER A CA 1
ATOM 1551 C C . SER A 1 200 ? -9.395 -6.945 6.228 1.00 74.31 200 SER A C 1
ATOM 1553 O O . SER A 1 200 ? -10.355 -7.686 6.033 1.00 74.31 200 SER A O 1
ATOM 1555 N N . MET A 1 201 ? -9.387 -5.724 5.682 1.00 71.88 201 MET A N 1
ATOM 1556 C CA . MET A 1 201 ? -10.510 -5.248 4.860 1.00 71.88 201 MET A CA 1
ATOM 1557 C C . MET A 1 201 ? -10.714 -6.131 3.610 1.00 71.88 201 MET A C 1
ATOM 1559 O O . MET A 1 201 ? -11.839 -6.232 3.110 1.00 71.88 201 MET A O 1
ATOM 1563 N N . VAL A 1 202 ? -9.648 -6.822 3.181 1.00 63.84 202 VAL A N 1
ATOM 1564 C CA . VAL A 1 202 ? -9.625 -7.871 2.150 1.00 63.84 202 VAL A CA 1
ATOM 1565 C C . VAL A 1 202 ? -9.464 -9.246 2.790 1.00 63.84 202 VAL A C 1
ATOM 1567 O O . VAL A 1 202 ? -8.540 -9.981 2.463 1.00 63.84 202 VAL A O 1
ATOM 1570 N N . ASP A 1 203 ? -10.324 -9.613 3.731 1.00 49.91 203 ASP A N 1
ATOM 1571 C CA . ASP A 1 203 ? -10.437 -11.035 4.035 1.00 49.91 203 ASP A CA 1
ATOM 1572 C C . ASP A 1 203 ? -10.879 -11.744 2.742 1.00 49.91 203 ASP A C 1
ATOM 1574 O O . ASP A 1 203 ? -11.893 -11.398 2.119 1.00 49.91 203 ASP A O 1
ATOM 1578 N N . VAL A 1 204 ? -10.011 -12.652 2.289 1.00 41.75 204 VAL A N 1
ATOM 1579 C CA . VAL A 1 204 ? -10.360 -13.782 1.433 1.00 41.75 204 VAL A CA 1
ATOM 1580 C C . VAL A 1 204 ? -11.527 -14.460 2.137 1.00 41.75 204 VAL A C 1
ATOM 1582 O O . VAL A 1 204 ? -11.443 -14.689 3.342 1.00 41.75 204 VAL A O 1
ATOM 1585 N N . GLU A 1 205 ? -12.619 -14.716 1.422 1.00 35.97 205 GLU A N 1
ATOM 1586 C CA . GLU A 1 205 ? -13.627 -15.672 1.877 1.00 35.97 205 GLU A CA 1
ATOM 1587 C C . GLU A 1 205 ? -12.884 -16.997 2.088 1.00 35.97 205 GLU A C 1
ATOM 1589 O O . GLU A 1 205 ? -12.613 -17.737 1.148 1.00 35.97 205 GLU A O 1
ATOM 1594 N N . HIS A 1 206 ? -12.408 -17.234 3.308 1.00 41.75 206 HIS A N 1
ATOM 1595 C CA . HIS A 1 206 ? -12.255 -18.586 3.786 1.00 41.75 206 HIS A CA 1
ATOM 1596 C C . HIS A 1 206 ? -13.687 -18.958 4.105 1.00 41.75 206 HIS A C 1
ATOM 1598 O O . HIS A 1 206 ? -14.228 -18.461 5.091 1.00 41.75 206 HIS A O 1
ATOM 1604 N N . ASP A 1 207 ? -14.322 -19.661 3.167 1.00 35.56 207 ASP A N 1
ATOM 1605 C CA . ASP A 1 207 ? -15.603 -20.300 3.403 1.00 35.56 207 ASP A CA 1
ATOM 1606 C C . ASP A 1 207 ? -15.520 -20.939 4.787 1.00 35.56 207 ASP A C 1
ATOM 1608 O O . ASP A 1 207 ? -14.654 -21.784 5.041 1.00 35.56 207 ASP A O 1
ATOM 1612 N N . ASP A 1 208 ? -16.348 -20.431 5.697 1.00 39.06 208 ASP A N 1
ATOM 1613 C CA . ASP A 1 208 ? -16.640 -21.077 6.958 1.00 39.06 208 ASP A CA 1
ATOM 1614 C C . ASP A 1 208 ? -17.145 -22.472 6.568 1.00 39.06 208 ASP A C 1
ATOM 1616 O O . ASP A 1 208 ? -18.282 -22.629 6.130 1.00 39.06 208 ASP A O 1
ATOM 1620 N N . LEU A 1 209 ? -16.257 -23.473 6.595 1.00 45.44 209 LEU A N 1
ATOM 1621 C CA . LEU A 1 209 ? -16.676 -24.863 6.569 1.00 45.44 209 LEU A CA 1
ATOM 1622 C C . LEU A 1 209 ? -17.454 -25.051 7.857 1.00 45.44 209 LEU 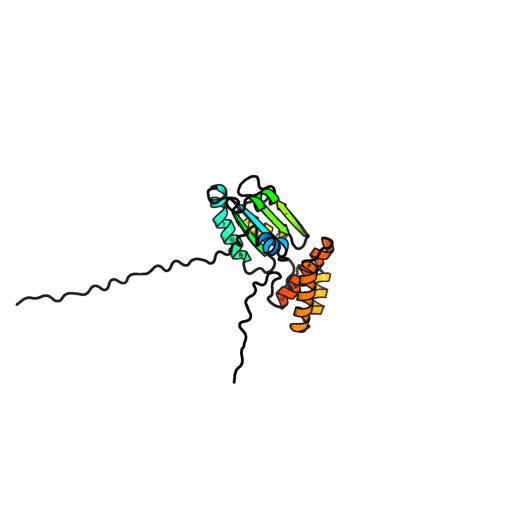A C 1
ATOM 1624 O O . LEU A 1 209 ? -16.870 -25.067 8.940 1.00 45.44 209 LEU A O 1
ATOM 1628 N N . ASP A 1 210 ? -18.767 -25.087 7.676 1.00 43.12 210 ASP A N 1
ATOM 1629 C CA . ASP A 1 210 ? -19.775 -25.305 8.686 1.00 43.12 210 ASP A CA 1
ATOM 1630 C C . ASP A 1 210 ? -19.306 -26.366 9.691 1.00 43.12 210 ASP A C 1
ATOM 1632 O O . ASP A 1 210 ? -19.035 -27.522 9.347 1.00 43.12 210 ASP A O 1
ATOM 1636 N N . ASP A 1 211 ? -19.213 -25.945 10.953 1.00 45.94 211 ASP A N 1
ATOM 1637 C CA . ASP A 1 211 ? -19.367 -26.823 12.104 1.00 45.94 211 ASP A CA 1
ATOM 1638 C C . ASP A 1 211 ? -20.808 -27.369 12.061 1.00 45.94 211 ASP A C 1
ATOM 1640 O O . ASP A 1 211 ? -21.694 -26.896 12.775 1.00 45.94 211 ASP A O 1
ATOM 1644 N N . ASP A 1 212 ? -21.063 -28.350 11.194 1.00 47.31 212 ASP A N 1
ATOM 1645 C CA . ASP A 1 212 ? -22.219 -29.229 11.334 1.00 47.31 212 ASP A CA 1
ATOM 1646 C C . ASP A 1 212 ? -21.921 -30.191 12.494 1.00 47.31 212 ASP A C 1
ATOM 1648 O O . ASP A 1 212 ? -21.429 -31.311 12.334 1.00 47.31 212 ASP A O 1
ATOM 1652 N N . ASP A 1 213 ? -22.205 -29.692 13.699 1.00 53.16 213 ASP A N 1
ATOM 1653 C CA . ASP A 1 213 ? -22.650 -30.500 14.827 1.00 53.16 213 ASP A CA 1
ATOM 1654 C C . ASP A 1 213 ? -23.809 -31.394 14.348 1.00 53.16 213 ASP A C 1
ATOM 1656 O O . ASP A 1 213 ? -24.948 -30.937 14.224 1.00 53.16 213 ASP A O 1
ATOM 1660 N N . GLU A 1 214 ? -23.558 -32.687 14.140 1.00 58.09 214 GLU A N 1
ATOM 1661 C CA . GLU A 1 214 ? -24.622 -33.684 14.241 1.00 58.09 214 GLU A CA 1
ATOM 1662 C C . GLU A 1 214 ? -24.229 -34.784 15.235 1.00 58.09 214 GLU A C 1
ATOM 1664 O O . GLU A 1 214 ? -23.226 -35.490 15.092 1.00 58.09 214 GLU A O 1
ATOM 1669 N N . LEU A 1 215 ? -25.039 -34.816 16.296 1.00 48.12 215 LEU A N 1
ATOM 1670 C CA . LEU A 1 215 ? -25.125 -35.797 17.375 1.00 48.12 215 LEU A CA 1
ATOM 1671 C C . LEU A 1 215 ? -25.537 -37.185 16.869 1.00 48.12 215 LEU A C 1
ATOM 1673 O O . LEU A 1 215 ? -26.409 -37.254 15.976 1.00 48.12 215 LEU A O 1
#

Nearest PDB structures (foldseek):
  3wge-assembly1_A  TM=9.341E-01  e=2.833E-10  Homo sapiens
  3wgx-assembly1_A  TM=9.263E-01  e=3.370E-10  Homo sapie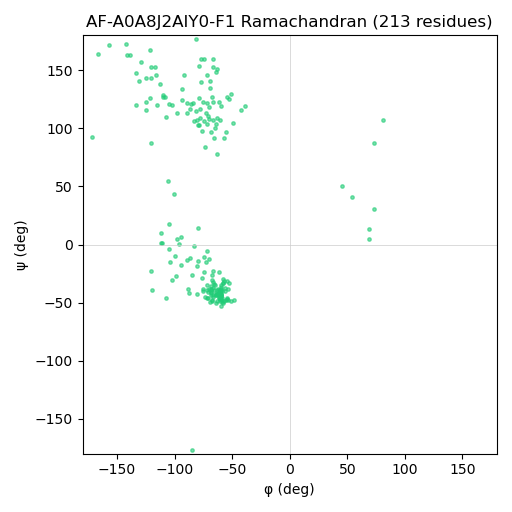ns
  3ed3-assembly2_B  TM=8.663E-01  e=9.710E-09  Saccharomyces cerevisiae
  3wt1-assembly3_C  TM=8.383E-01  e=3.901E-08  Mycothermus thermophilus
  2dj3-assembly1_A  TM=8.374E-01  e=1.243E-07  Mus musculus

Solvent-accessible surface area (backbone atoms only — not comparable to full-atom values): 12597 Å² total; per-residue (Å²): 137,91,84,83,85,81,81,83,81,84,80,82,79,81,79,80,77,77,79,76,71,79,76,50,54,43,81,46,42,81,86,44,34,59,55,63,50,73,57,22,58,22,8,22,44,37,40,36,31,44,96,83,40,66,64,34,62,70,36,42,68,37,50,52,51,51,13,58,76,36,63,86,40,82,32,43,40,43,32,33,31,53,39,82,80,35,41,70,56,32,56,77,67,71,59,87,59,69,59,37,44,31,31,26,23,34,71,76,48,47,73,66,43,78,61,84,72,58,78,51,50,66,48,45,52,49,47,41,58,76,63,28,37,68,65,54,40,87,89,54,54,82,66,34,51,71,71,51,50,54,48,46,70,65,50,70,83,49,54,70,68,59,46,48,53,50,29,52,52,30,50,59,52,53,75,49,95,71,56,54,69,57,38,13,57,33,32,56,53,28,49,51,42,17,66,76,71,75,50,50,78,65,61,70,85,70,75,79,76,73,85,75,84,75,134

Sequence (215 aa):
MVSATKKLVVAASAALASLASADSVAHLTQANFEKEAMKSGKGALIKFFAPWCGHCKALRPAWDKLADDFKNDPSVLIADVDCTVEDSVCQRFDVRGYPTLKYYNAESGVTLQDYQGGRDGDSLTKFVKEKLASQCSVKEQKECSDKEKTFIAKWQPKTKTDQDKEWNRLKKLALGNMTTEKKAWVIKRNSLLGEMLGKSMVDVEHDDLDDDDEL

Mean predicted aligned error: 10.52 Å

Secondary structure (DSSP, 8-state):
------PPP---------------SEE--TTTHIIIIISSSSEEEEEEE-TT-HHHHHHHHHHHHHHHHHTT-TTEEEEEEETTT-HHHHHHTT--SSSEEEEEETTTTEEEEEP-S--SHHHHHHHIIIIIS-S--SS-GGG--HHHHHHHHHHTTS-HHHHHHHHHHHHHHHTS---HHHHHHHHHHHHHHHHHHT--TT-------------

pLDDT: mean 83.79, std 17.49, range [34.5, 98.19]

Foldseek 3Di:
DDDDDDDDDDDDDDDPDPPPDDQLAAEDAPVCCCVVAPLQLAKEKEWEAAPPDPVQVVLVVLLSVLSVVCSLQLRYHRYYYHCVRRVVVCVVLVNPDPGWIFIQASQQRDPTHTDPWDSGNVRVNVCCVPGTGDPAALVDRPSPDPVLVVLSVVPVPDDLVVLVVLLVVLLVVLPDDDDSNVNSVSSSSNVRSCNSNVHTSPDDPPPPPDPPDDD

Radius of gyration: 23.42 Å; Cα contacts (8 Å, |Δi|>4): 291; chains: 1; bounding box: 59×88×48 Å

=== Feature glossary ===
The record interleaves many kinds of information about one protein. Here is each kind framed as the question it answers.

Q: What does the local fold look like, residue by residue?
A: The Foldseek 3Di string encodes local tertiary geometry as a 20-letter alphabet — one character per residue — derived from the relative positions of nearby Cα atoms. Unlike the amino-acid sequence, 3Di is a direct function of the 3D structure, so two proteins with the same fold have similar 3Di strings even at low sequence identity.

Q: Which residues are in helices, strands, or loops?
A: The SS8 string is DSSP's per-residue secondary-structure call. α-helix (H) means an i→i+4 H-bond ladder; β-strand (E) means the residue participates in a β-sheet; 3₁₀ (G) and π (I) are tighter and wider helices; T/S are turns/bends; '-' is loop.

Q: How big and how compact is the whole molecule?
A: Radius of gyration (Rg) is the root-mean-square distance of Cα atoms from their centroid — a single number for overall size and compactness. A globular domain of N residues has Rg ≈ 2.2·N^0.38 Å; an extended or disordered chain has a much larger Rg. The Cα contact count is the number of residue pairs whose Cα atoms are within 8 Å and are more than four positions apart in sequence — a standard proxy for tertiary packing density. The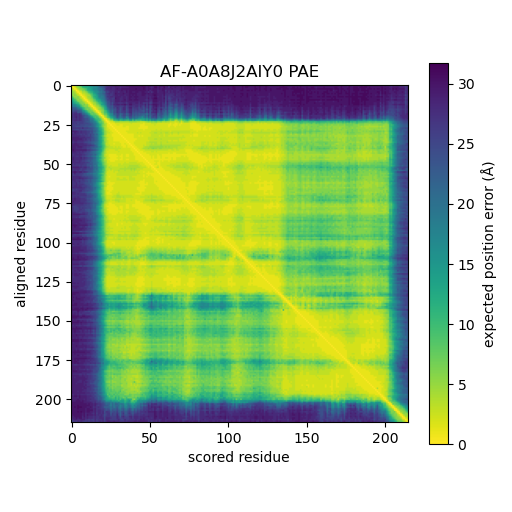 bounding box is the smallest axis-aligned box enclosing all Cα atoms.

Q: Where is each backbone atom in 3D?
A: Structure coordinates are given as an mmCIF _atom_site loop: one row per atom with element, residue name, chain id, sequence number, and x/y/z position in Å. Only the four main-chain atoms per residue are included here; side chains are omitted to keep the record compact.

Q: What is the amino-acid chain?
A: Primary structure: the covalent order of the twenty standard amino acids along the backbone. Two proteins with the same sequence will (almost always) fold to the same structure; two with 30% identity often share a fold but not the details.

Q: What if only a Cα trace is available?
A: Three-state secondary structure (P-SEA) collapses the eight DSSP classes into helix (a), strand (b), and coil (c). P-SEA assigns these from Cα geometry alone — distances and angles — without requiring backbone oxygens, so it works on any Cα trace.

Q: What family and function is it annotated with?
A: Database cross-references. InterPro integrates a dozen domain/family signature databases into unified entries with residue-range hits. GO terms attach function/process/location labels with evidence codes. CATH codes position the fold in a four-level structural taxonomy. Organism is the NCBI-taxonomy species name.

Q: How confident is the AlphaFold model at each residue?
A: pLDDT is the predicted lDDT-Cα score: AlphaFold's confidence that the local environment of each residue (all inter-atomic distances within 15 Å) is correctly placed. It is a per-residue number between 0 and 100, with higher meaning more reliable.

Q: How mobile is each atom in the crystal?
A: B-factor (Debye–Waller factor) reflects atomic displacement in the crystal lattice. It is an experimental observable (units Å²), not a prediction; low values mean the atom is pinned down, high values mean it moves or is heterogeneous across the crystal.

Q: Which residues are buried vs exposed?
A: SASA measures how much of the protein is reachable by solvent. It is computed by rolling a water-sized probe over the atomic surface and summing the exposed area (Å²). Per-residue SASA distinguishes core (buried, low SASA) from surface (exposed, high SASA) residues; total SASA is a whole-molecule size measure.

Q: What do the diagnostic plots show?
A: Plot images: a contact map (which residues are close in 3D, as an N×N binary image), a Ramachandran scatter (backbone torsion angles, revealing secondary-structure composition at a glance), and — for AlphaFold structures — a PAE heatmap (pairwise prediction confidence).

Q: What known structures does this most resemble?
A: The Foldseek neighbor list gives the closest experimentally determined structures in the PDB, ranked by structural alignment. TM-score near 1 means near-identical fold; near 0.3 means only rough topology match. This is how one finds what a novel AlphaFold prediction most resembles in the solved-structure universe.

Q: Are the domains correctly placed relative to each other?
A: Predicted aligned error is AlphaFold's pairwise confidence. Unlike pLDDT (per-residue), PAE is per-residue-pair and captures whether two parts of the structure are correctly placed relative to each other. Units are ångströms of expected positional error.

Q: What do the rendered images show?
A: Structure images are PyMOL renders from six orthogonal camera directions. Cartoon representation draws helices as coils and strands as arrows; sticks shows the backbone as bonds; surface shows the solvent-excluded envelope. Rainbow coloring maps sequence position to hue (blue→red, N→C); chain coloring assigns a distinct color per polypeptide.

Q: What are the backbone torsion angles?
A: φ (phi) and ψ (psi) are the two rotatable backbone dihedrals per residue: φ is the C(i-1)–N–Cα–C torsion, ψ is the N–Cα–C–N(i+1) torsion, both in degrees on (−180°, 180°]. α-helical residues cluster near (−60°, −45°); β-strand residues near (−120°, +130°). A Ramachandran plot is simply a scatter of (φ, ψ) for every residue.